Protein AF-A0A380A936-F1 (afdb_monomer_lite)

Organism: Serratia marcescens (NCBI:txid615)

Foldseek 3Di:
DEDEACQAAEDECEEDEDYEYANHVNPPVDQHENYAYECYEYEHYEFYAHQAHYEYENYEYEHYEYAEHPADDADDPRANYHYEEEYHAYQYEYHYAHQHEHEYEHYQEYHAENYEEAYAHQAENYEDQDAHNAAAEHEHYQYDYNHPFNYYYPCVNVVRYHYDCRSRVAAEAACADDQFDWHAFQHKYAHPDDDAFAAGIWTFHATDGHGDIDGDGGHHDDDWDADDDDDDDPPDDDDDDDPDPPDPDDFDQPDDDDDDPPDPDDDDGTGD

Sequence (272 aa):
MAFFSANGIDVQNTIISDNILERCGLQESGDYPAISSTNATISANRISDSRTLLNAMDSIINANFFASSLKKTAGENIADFKLGGSINFIGNIIENKGMGHIRLLDISNLIFIGNQVELSSPFSVFHLASAPSGTVLIKNNHIQSPAKNVFTGMMTAAHMVDTDFSSFGNKVCLFGVPKYGEFKAGDRAIQRCPEPGMPSEWVCIESGSPGIWSIEKFANISCRSTPQKINLAPSEKAIIKSVALGAKSGWAINFVRVFTTSDASLAECFFR

pLDDT: mean 84.46, std 16.38, range [28.06, 98.75]

InterPro domains:
  IPR011050 Pectin lyase fold/virulence factor [SSF51126] (6-153)

Radius of gyration: 28.01 Å; chains: 1; bounding box: 75×36×67 Å

Secondary structure (DSSP, 8-state):
-EE--TT-EEEES-EEES-EEES-S--TTS--EEEEEES-EEES-EEES-SEEEEEES-EEES-EE------S-STT-EEEEEEEEEEEES-EEEE-SS-EEEEEEEEEEEEES-EEEE--SS-SEEESS--SS-EEEES-EEE-S-S-SEEE-GGGGGGEEE-TTTTT--EESSSS-SSS-B-TT-EEE-SSPPTTSEEEEEEEE-BTT-EEEEEEE-----PPPP------TT---------TT--------------TT----------

Structure (mmCIF, N/CA/C/O backbone):
data_AF-A0A380A936-F1
#
_entry.id   AF-A0A380A936-F1
#
loop_
_atom_site.group_PDB
_atom_site.id
_atom_site.type_symbol
_atom_site.label_atom_id
_atom_site.label_alt_id
_atom_site.label_comp_id
_atom_site.label_asym_id
_atom_site.label_entity_id
_atom_site.label_seq_id
_atom_site.pdbx_PDB_ins_code
_atom_site.Cartn_x
_atom_site.Cartn_y
_atom_site.Cartn_z
_atom_site.occupancy
_atom_site.B_iso_or_equiv
_atom_site.auth_seq_id
_atom_site.auth_comp_id
_atom_site.auth_asym_id
_atom_site.auth_atom_id
_atom_site.pdbx_PDB_model_num
ATOM 1 N N . MET A 1 1 ? 12.054 -17.063 -17.356 1.00 55.66 1 MET A N 1
ATOM 2 C CA . MET A 1 1 ? 12.929 -16.501 -18.422 1.00 55.66 1 MET A CA 1
ATOM 3 C C . MET A 1 1 ? 13.519 -15.184 -17.915 1.00 55.66 1 MET A C 1
ATOM 5 O O . MET A 1 1 ? 12.881 -14.581 -17.059 1.00 55.66 1 MET A O 1
ATOM 9 N N . ALA A 1 2 ? 14.717 -14.766 -18.351 1.00 62.69 2 ALA A N 1
ATOM 10 C CA . ALA A 1 2 ? 15.331 -13.502 -17.918 1.00 62.69 2 ALA A CA 1
ATOM 11 C C . ALA A 1 2 ? 15.328 -12.467 -19.055 1.00 62.69 2 ALA A C 1
ATOM 13 O O . ALA A 1 2 ? 15.774 -12.789 -20.157 1.00 62.69 2 ALA A O 1
ATOM 14 N N . PHE A 1 3 ? 14.839 -11.252 -18.790 1.00 68.50 3 PHE A N 1
ATOM 15 C CA . PHE A 1 3 ? 14.792 -10.153 -19.761 1.00 68.50 3 PHE A CA 1
ATOM 16 C C . PHE A 1 3 ? 15.666 -8.978 -19.316 1.00 68.50 3 PHE A C 1
ATOM 18 O O . PHE A 1 3 ? 15.642 -8.591 -18.149 1.00 68.50 3 PHE A O 1
ATOM 25 N N . PHE A 1 4 ? 16.382 -8.389 -20.278 1.00 69.88 4 PHE A N 1
ATOM 26 C CA . PHE A 1 4 ? 17.183 -7.174 -20.123 1.00 69.88 4 PHE A CA 1
ATOM 27 C C . PHE A 1 4 ? 16.825 -6.210 -21.257 1.00 69.88 4 PHE A C 1
ATOM 29 O O . PHE A 1 4 ? 16.887 -6.584 -22.428 1.00 69.88 4 PHE A O 1
ATOM 36 N N . SER A 1 5 ? 16.443 -4.976 -20.931 1.00 73.94 5 SER A N 1
ATOM 37 C CA . SER A 1 5 ? 16.068 -3.965 -21.929 1.00 73.94 5 SER A CA 1
ATOM 38 C C . SER A 1 5 ? 16.443 -2.563 -21.466 1.00 73.94 5 SER A C 1
ATOM 40 O O . SER A 1 5 ? 16.054 -2.141 -20.380 1.00 73.94 5 SER A O 1
ATOM 42 N N . ALA A 1 6 ? 17.127 -1.791 -22.313 1.00 72.62 6 ALA A N 1
ATOM 43 C CA . ALA A 1 6 ? 17.462 -0.399 -22.004 1.00 72.62 6 ALA A CA 1
ATOM 44 C C . ALA A 1 6 ? 16.215 0.489 -21.823 1.00 72.62 6 ALA A C 1
ATOM 46 O O . ALA A 1 6 ? 16.234 1.395 -20.990 1.00 72.62 6 ALA A O 1
ATOM 47 N N . ASN A 1 7 ? 15.126 0.180 -22.537 1.00 80.75 7 ASN A N 1
ATOM 48 C CA . ASN A 1 7 ? 13.888 0.968 -22.548 1.00 80.75 7 ASN A CA 1
ATOM 49 C C . ASN A 1 7 ? 12.772 0.344 -21.693 1.00 80.75 7 ASN A C 1
ATOM 51 O O . ASN A 1 7 ? 11.678 0.895 -21.618 1.00 80.75 7 ASN A O 1
ATOM 55 N N . GLY A 1 8 ? 13.041 -0.804 -21.063 1.00 84.31 8 GLY A N 1
ATOM 56 C CA . GLY A 1 8 ? 12.025 -1.590 -20.365 1.00 84.31 8 GLY A CA 1
ATOM 57 C C . GLY A 1 8 ? 11.205 -2.474 -21.302 1.00 84.31 8 GLY A C 1
ATOM 58 O O . GLY A 1 8 ? 11.562 -2.675 -22.468 1.00 84.31 8 GLY A O 1
ATOM 59 N N . ILE A 1 9 ? 10.129 -3.035 -20.764 1.00 87.31 9 ILE A N 1
ATOM 60 C CA . ILE A 1 9 ? 9.138 -3.824 -21.495 1.00 87.31 9 ILE A CA 1
ATOM 61 C C . ILE A 1 9 ? 7.826 -3.050 -21.466 1.00 87.31 9 ILE A C 1
ATOM 63 O O . ILE A 1 9 ? 7.378 -2.664 -20.391 1.00 87.31 9 ILE A O 1
ATOM 67 N N . ASP A 1 10 ? 7.213 -2.837 -22.626 1.00 90.00 10 ASP A N 1
ATOM 68 C CA . ASP A 1 10 ? 5.889 -2.226 -22.730 1.00 90.00 10 ASP A CA 1
ATOM 69 C C . ASP A 1 10 ? 4.874 -3.279 -23.168 1.00 90.00 10 ASP A C 1
ATOM 71 O O . ASP A 1 10 ? 5.110 -4.011 -24.134 1.00 90.00 10 ASP A O 1
ATOM 75 N N . VAL A 1 11 ? 3.769 -3.390 -22.434 1.00 88.06 11 VAL A N 1
ATOM 76 C CA . VAL A 1 11 ? 2.709 -4.359 -22.722 1.00 88.06 11 VAL A CA 1
ATOM 77 C C . VAL A 1 11 ? 1.324 -3.755 -22.633 1.00 88.06 11 VAL A C 1
ATOM 79 O O . VAL A 1 11 ? 1.010 -2.932 -21.774 1.00 88.06 11 VAL A O 1
ATOM 82 N N . GLN A 1 12 ? 0.449 -4.261 -23.495 1.00 94.06 12 GLN A N 1
ATOM 83 C CA . GLN A 1 12 ? -0.953 -3.893 -23.520 1.00 94.06 12 GLN A CA 1
ATOM 84 C C . GLN A 1 12 ? -1.818 -5.138 -23.721 1.00 94.06 12 GLN A C 1
ATOM 86 O O . GLN A 1 12 ? -1.462 -6.004 -24.524 1.00 94.06 12 GLN A O 1
ATOM 91 N N . ASN A 1 13 ? -2.947 -5.236 -23.011 1.00 93.19 13 ASN A N 1
ATOM 92 C CA . ASN A 1 13 ? -3.925 -6.327 -23.176 1.00 93.19 13 ASN A CA 1
ATOM 93 C C . ASN A 1 13 ? -3.298 -7.732 -23.081 1.00 93.19 13 ASN A C 1
ATOM 95 O O . ASN A 1 13 ? -3.627 -8.624 -23.860 1.00 93.19 13 ASN A O 1
ATOM 99 N N . THR A 1 14 ? -2.332 -7.907 -22.178 1.00 92.81 14 THR A N 1
ATOM 100 C CA . THR A 1 14 ? -1.448 -9.082 -22.142 1.00 92.81 14 THR A CA 1
ATOM 101 C C . THR A 1 14 ? -1.220 -9.556 -20.707 1.00 92.81 14 THR A C 1
ATOM 103 O O . THR A 1 14 ? -1.402 -8.805 -19.747 1.00 92.81 14 THR A O 1
ATOM 106 N N . ILE A 1 1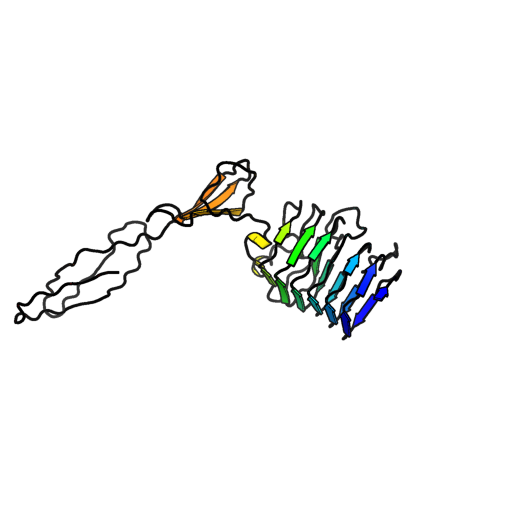5 ? -0.811 -10.818 -20.562 1.00 94.88 15 ILE A N 1
ATOM 107 C CA . ILE A 1 15 ? -0.347 -11.399 -19.302 1.00 94.88 15 ILE A CA 1
ATOM 108 C C . ILE A 1 15 ? 1.179 -11.517 -19.349 1.00 94.88 15 ILE A C 1
ATOM 110 O O . ILE A 1 15 ? 1.721 -12.124 -20.271 1.00 94.88 15 ILE A O 1
ATOM 114 N N . ILE A 1 16 ? 1.866 -10.967 -18.347 1.00 93.12 16 ILE A N 1
ATOM 115 C CA . ILE A 1 16 ? 3.283 -11.239 -18.086 1.00 93.12 16 ILE A CA 1
ATOM 116 C C . ILE A 1 16 ? 3.368 -12.020 -16.781 1.00 93.12 16 ILE A C 1
ATOM 118 O O . ILE A 1 16 ? 3.029 -11.486 -15.717 1.00 93.12 16 ILE A O 1
ATOM 122 N N . SER A 1 17 ? 3.869 -13.254 -16.838 1.00 95.50 17 SER A N 1
ATOM 123 C CA . SER A 1 17 ? 4.091 -14.040 -15.629 1.00 95.50 17 SER A CA 1
ATOM 124 C C . SER A 1 17 ? 5.375 -14.851 -15.610 1.00 95.50 17 SER A C 1
ATOM 126 O O . SER A 1 17 ? 5.908 -15.212 -16.659 1.00 95.50 17 SER A O 1
ATOM 128 N N . ASP A 1 18 ? 5.857 -15.125 -14.396 1.00 95.38 18 ASP A N 1
ATOM 129 C CA . ASP A 1 18 ? 6.945 -16.072 -14.122 1.00 95.38 18 ASP A CA 1
ATOM 130 C C . ASP A 1 18 ? 8.294 -15.683 -14.760 1.00 95.38 18 ASP A C 1
ATOM 132 O O . ASP A 1 18 ? 9.091 -16.522 -15.208 1.00 95.38 18 ASP A O 1
ATOM 136 N N . ASN A 1 19 ? 8.574 -14.377 -14.803 1.00 93.50 19 ASN A N 1
ATOM 137 C CA . ASN A 1 19 ? 9.807 -13.833 -15.367 1.00 93.50 19 ASN A CA 1
ATOM 138 C C . ASN A 1 19 ? 10.722 -13.205 -14.322 1.00 93.50 19 ASN A C 1
ATOM 140 O O . ASN A 1 19 ? 10.292 -12.763 -13.259 1.00 93.50 19 ASN A O 1
ATOM 144 N N . ILE A 1 20 ? 12.003 -13.119 -14.678 1.00 94.38 20 ILE A N 1
ATOM 145 C CA . ILE A 1 20 ? 13.001 -12.316 -13.977 1.00 94.38 20 ILE A CA 1
ATOM 146 C C . ILE A 1 20 ? 13.347 -11.138 -14.889 1.00 94.38 20 ILE A C 1
ATOM 148 O O . ILE A 1 20 ? 13.837 -11.329 -16.001 1.00 94.38 20 ILE A O 1
ATOM 152 N N . LEU A 1 21 ? 13.059 -9.924 -14.439 1.00 91.75 21 LEU A N 1
ATOM 153 C CA . LEU A 1 21 ? 13.389 -8.691 -15.137 1.00 91.75 21 LEU A CA 1
ATOM 154 C C . LEU A 1 21 ? 14.394 -7.940 -14.281 1.00 91.75 21 LEU A C 1
ATOM 156 O O . LEU A 1 21 ? 14.049 -7.336 -13.268 1.00 91.75 21 LEU A O 1
ATOM 160 N N . GLU A 1 22 ? 15.646 -7.992 -14.691 1.00 91.38 22 GLU A N 1
ATOM 161 C CA . GLU A 1 22 ? 16.740 -7.340 -13.991 1.00 91.38 22 GLU A CA 1
ATOM 162 C C . GLU A 1 22 ? 17.324 -6.283 -14.920 1.00 91.38 22 GLU A C 1
ATOM 164 O O . GLU A 1 22 ? 17.422 -6.498 -16.130 1.00 91.38 22 GLU A O 1
ATOM 169 N N . ARG A 1 23 ? 17.710 -5.125 -14.372 1.00 89.44 23 ARG A N 1
ATOM 170 C CA . ARG A 1 23 ? 18.435 -4.103 -15.144 1.00 89.44 23 ARG A CA 1
ATOM 171 C C . ARG A 1 23 ? 17.690 -3.677 -16.416 1.00 89.44 23 ARG A C 1
ATOM 173 O O . ARG A 1 23 ? 18.282 -3.532 -17.487 1.00 89.44 23 ARG A O 1
ATOM 180 N N . CYS A 1 24 ? 16.382 -3.470 -16.280 1.00 89.69 24 CYS A N 1
ATOM 181 C CA . CYS A 1 24 ? 15.508 -2.961 -17.329 1.00 89.69 24 CYS A CA 1
ATOM 182 C C . CYS A 1 24 ? 15.235 -1.454 -17.139 1.00 89.69 24 CYS A C 1
ATOM 184 O O . CYS A 1 24 ? 15.358 -0.927 -16.036 1.00 89.69 24 CYS A O 1
ATOM 186 N N . GLY A 1 25 ? 14.881 -0.732 -18.206 1.00 84.31 25 GLY A N 1
ATOM 187 C CA . GLY A 1 25 ? 14.545 0.700 -18.122 1.00 84.31 25 GLY A CA 1
ATOM 188 C C . GLY A 1 25 ? 15.706 1.553 -17.590 1.00 84.31 25 GLY A C 1
ATOM 189 O O . GLY A 1 25 ? 15.549 2.338 -16.655 1.00 84.31 25 GLY A O 1
ATOM 190 N N . LEU A 1 26 ? 16.910 1.338 -18.126 1.00 85.50 26 LEU A N 1
ATOM 191 C CA . LEU A 1 26 ? 18.148 1.954 -17.635 1.00 85.50 26 LEU A CA 1
ATOM 192 C C . LEU A 1 26 ? 18.521 3.267 -18.326 1.00 85.50 26 LEU A C 1
ATOM 194 O O . LEU A 1 26 ? 19.478 3.913 -17.897 1.00 85.50 26 LEU A O 1
ATOM 198 N N . GLN A 1 27 ? 17.816 3.658 -19.388 1.00 78.50 27 GLN A N 1
ATOM 199 C CA . GLN A 1 27 ? 18.173 4.848 -20.156 1.00 78.50 27 GLN A CA 1
ATOM 200 C C . GLN A 1 27 ? 18.180 6.103 -19.264 1.00 78.50 27 GLN A C 1
ATOM 202 O O . GLN A 1 27 ? 17.214 6.393 -18.569 1.00 78.50 27 GLN A O 1
ATOM 207 N N . GLU A 1 28 ? 19.275 6.867 -19.268 1.00 68.00 28 GLU A N 1
ATOM 208 C CA . GLU A 1 28 ? 19.421 8.033 -18.380 1.00 68.00 28 GLU A CA 1
ATOM 209 C C . GLU A 1 28 ? 18.555 9.224 -18.803 1.00 68.00 28 GLU A C 1
ATOM 211 O O . GLU A 1 28 ? 18.148 10.027 -17.965 1.00 68.00 28 GLU A O 1
ATOM 216 N N . SER A 1 29 ? 18.246 9.321 -20.099 1.00 70.88 29 SER A N 1
ATOM 217 C CA . SER A 1 29 ? 17.468 10.412 -20.690 1.00 70.88 29 SER A CA 1
ATOM 218 C C . SER A 1 29 ? 15.952 10.281 -20.493 1.00 70.88 29 SER A C 1
ATOM 220 O O . SER A 1 29 ? 15.212 11.139 -20.967 1.00 70.88 29 SER A O 1
ATOM 222 N N . GLY A 1 30 ? 15.469 9.232 -19.818 1.00 66.12 30 GLY A N 1
ATOM 223 C CA . GLY A 1 30 ? 14.048 9.044 -19.527 1.00 66.12 30 GLY A CA 1
ATOM 224 C C . GLY A 1 30 ? 13.817 8.138 -18.321 1.00 66.12 30 GLY A C 1
ATOM 225 O O . GLY A 1 30 ? 14.558 7.195 -18.082 1.00 66.12 30 GLY A O 1
ATOM 226 N N . ASP A 1 31 ? 12.777 8.408 -17.533 1.00 79.19 31 ASP A N 1
ATOM 227 C CA . ASP A 1 31 ? 12.428 7.590 -16.361 1.00 79.19 31 ASP A CA 1
ATOM 228 C C . ASP A 1 31 ? 11.602 6.356 -16.770 1.00 79.19 31 ASP A C 1
ATOM 230 O O . ASP A 1 31 ? 10.455 6.182 -16.335 1.00 79.19 31 ASP A O 1
ATOM 234 N N . TYR A 1 32 ? 12.181 5.547 -17.665 1.00 85.81 32 TYR A N 1
ATOM 235 C CA . TYR A 1 32 ? 11.572 4.336 -18.208 1.00 85.81 32 TYR A CA 1
ATOM 236 C C . TYR A 1 32 ? 11.443 3.261 -17.118 1.00 85.81 32 TYR A C 1
ATOM 238 O O . TYR A 1 32 ? 12.393 3.020 -16.365 1.00 85.81 32 TYR A O 1
ATOM 246 N N . PRO A 1 33 ? 10.275 2.614 -16.998 1.00 91.44 33 PRO A N 1
ATOM 247 C CA . PRO A 1 33 ? 10.067 1.541 -16.040 1.00 91.44 33 PRO A CA 1
ATOM 248 C C . PRO A 1 33 ? 10.621 0.207 -16.553 1.00 91.44 33 PRO A C 1
ATOM 250 O O . PRO A 1 33 ? 10.782 0.017 -17.755 1.00 91.44 33 PRO A O 1
ATOM 253 N N . ALA A 1 34 ? 10.854 -0.751 -15.654 1.00 92.94 34 ALA A N 1
ATOM 254 C CA . ALA A 1 34 ? 11.147 -2.128 -16.050 1.00 92.94 34 ALA A CA 1
ATOM 255 C C . ALA A 1 34 ? 9.974 -2.736 -16.833 1.00 92.94 34 ALA A C 1
ATOM 257 O O . ALA A 1 34 ? 10.182 -3.343 -17.882 1.00 92.94 34 ALA A O 1
ATOM 258 N N . ILE A 1 35 ? 8.751 -2.514 -16.339 1.00 94.62 35 ILE A N 1
ATOM 259 C CA . ILE A 1 35 ? 7.497 -2.821 -17.030 1.00 94.62 35 ILE A CA 1
ATOM 260 C C . ILE A 1 35 ? 6.644 -1.557 -17.109 1.00 94.62 35 ILE A C 1
ATOM 262 O O . ILE A 1 35 ? 6.339 -0.940 -16.087 1.00 94.62 35 ILE A O 1
ATOM 266 N N . SER A 1 36 ? 6.238 -1.203 -18.320 1.00 94.81 36 SER A N 1
ATOM 267 C CA . SER A 1 36 ? 5.113 -0.325 -18.620 1.00 94.81 36 SER A CA 1
ATOM 268 C C . SER A 1 36 ? 3.934 -1.198 -19.038 1.00 94.81 36 SER A C 1
ATOM 270 O O . SER A 1 36 ? 4.099 -2.130 -19.823 1.00 94.81 36 SER A O 1
ATOM 272 N N . SER A 1 37 ? 2.757 -0.960 -18.465 1.00 95.25 37 SER A N 1
ATOM 273 C CA . SER A 1 37 ? 1.593 -1.811 -18.700 1.00 95.25 37 SER A CA 1
ATOM 274 C C . SER A 1 37 ? 0.290 -1.032 -18.752 1.00 95.25 37 SER A C 1
ATOM 276 O O . SER A 1 37 ? 0.064 -0.131 -17.945 1.00 95.25 37 SER A O 1
ATOM 278 N N . THR A 1 38 ? -0.576 -1.412 -19.691 1.00 96.25 38 THR A N 1
ATOM 279 C CA . THR A 1 38 ? -1.955 -0.918 -19.795 1.00 96.25 38 THR A CA 1
ATOM 280 C C . THR A 1 38 ? -2.914 -2.085 -20.014 1.00 96.25 38 THR A C 1
ATOM 282 O O . THR A 1 38 ? -2.718 -2.876 -20.939 1.00 96.25 38 THR A O 1
ATOM 285 N N . ASN A 1 39 ? -3.964 -2.193 -19.196 1.00 96.25 39 ASN A N 1
ATOM 286 C CA . ASN A 1 39 ? -4.942 -3.285 -19.274 1.00 96.25 39 ASN A CA 1
ATOM 287 C C . ASN A 1 39 ? -4.284 -4.678 -19.286 1.00 96.25 39 ASN A C 1
ATOM 289 O O . ASN A 1 39 ? -4.555 -5.513 -20.149 1.00 96.25 39 ASN A O 1
ATOM 293 N N . ALA A 1 40 ? -3.335 -4.900 -18.375 1.00 95.50 40 ALA A N 1
ATOM 294 C CA . ALA A 1 40 ? -2.525 -6.111 -18.326 1.00 95.50 40 ALA A CA 1
ATOM 295 C C . ALA A 1 40 ? -2.676 -6.849 -16.990 1.00 95.50 40 ALA A C 1
ATOM 297 O O . ALA A 1 40 ? -3.109 -6.289 -15.981 1.00 95.50 40 ALA A O 1
ATOM 298 N N . THR A 1 41 ? -2.277 -8.121 -16.979 1.00 98.00 41 THR A N 1
ATOM 299 C CA . THR A 1 41 ? -2.046 -8.877 -15.740 1.00 98.00 41 THR A CA 1
ATOM 300 C C . THR A 1 41 ? -0.555 -9.141 -15.584 1.00 98.00 41 THR A C 1
ATOM 302 O O . THR A 1 41 ? 0.065 -9.766 -16.442 1.00 98.00 41 THR A O 1
ATOM 305 N N . ILE A 1 42 ? 0.024 -8.671 -14.485 1.00 97.69 42 ILE A N 1
ATOM 306 C CA . ILE A 1 42 ? 1.437 -8.835 -14.149 1.00 97.69 42 ILE A CA 1
ATOM 307 C C . ILE A 1 42 ? 1.502 -9.698 -12.899 1.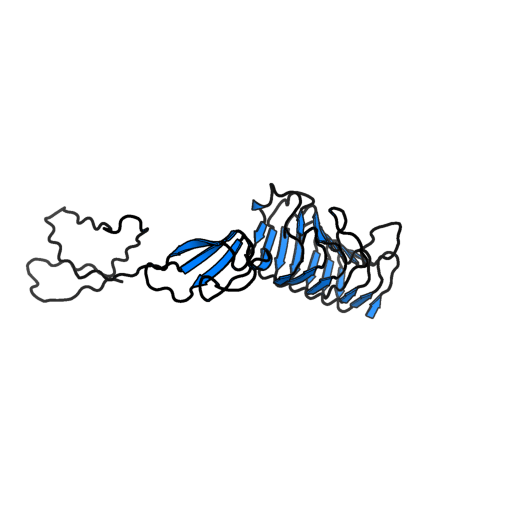00 97.69 42 ILE A C 1
ATOM 309 O O . ILE A 1 42 ? 1.111 -9.251 -11.819 1.00 97.69 42 ILE A O 1
ATOM 313 N N . SER A 1 43 ? 1.990 -10.929 -13.028 1.00 97.88 43 SER A N 1
ATOM 314 C CA . SER A 1 43 ? 1.937 -11.883 -11.921 1.00 97.88 43 SER A CA 1
ATOM 315 C C . SER A 1 43 ? 3.199 -12.708 -11.738 1.00 97.88 43 SER A C 1
ATOM 317 O O . SER A 1 43 ? 3.839 -13.070 -12.713 1.00 97.88 43 SER A O 1
ATOM 319 N N . ALA A 1 44 ? 3.570 -13.021 -10.496 1.00 97.44 44 ALA A N 1
ATOM 320 C CA . ALA A 1 44 ? 4.688 -13.929 -10.205 1.00 97.44 44 ALA A CA 1
ATOM 321 C C . ALA A 1 44 ? 6.040 -13.549 -10.858 1.00 97.44 44 ALA A C 1
ATOM 323 O O . ALA A 1 44 ? 6.893 -14.404 -11.088 1.00 97.44 44 ALA A O 1
ATOM 324 N N . ASN A 1 45 ? 6.267 -12.266 -11.158 1.00 96.94 45 ASN A N 1
ATOM 325 C CA . ASN A 1 45 ? 7.542 -11.795 -11.694 1.00 96.94 45 ASN A CA 1
ATOM 326 C C . ASN A 1 45 ? 8.482 -11.351 -10.571 1.00 96.94 45 ASN A C 1
ATOM 328 O O . ASN A 1 45 ? 8.048 -10.855 -9.529 1.00 96.94 45 ASN A O 1
ATOM 332 N N . ARG A 1 46 ? 9.787 -11.463 -10.819 1.00 97.56 46 ARG A N 1
ATOM 333 C CA . ARG A 1 46 ? 10.848 -10.856 -10.014 1.00 97.56 46 ARG A CA 1
ATOM 334 C C . ARG A 1 46 ? 11.432 -9.674 -10.780 1.00 97.56 46 ARG A C 1
ATOM 336 O O . ARG A 1 46 ? 11.995 -9.878 -11.849 1.00 97.56 46 ARG A O 1
ATOM 343 N N . ILE A 1 47 ? 11.306 -8.463 -10.249 1.00 96.44 47 ILE A N 1
ATOM 344 C CA . ILE A 1 47 ? 11.734 -7.230 -10.925 1.00 96.44 47 ILE A CA 1
ATOM 345 C C . ILE A 1 47 ? 12.764 -6.509 -10.054 1.00 96.44 47 ILE A C 1
ATOM 347 O O . ILE A 1 47 ? 12.480 -6.218 -8.893 1.00 96.44 47 ILE A O 1
ATOM 351 N N . SER A 1 48 ? 13.953 -6.223 -10.586 1.00 95.06 48 SER A N 1
ATOM 352 C CA . SER A 1 48 ? 15.041 -5.593 -9.826 1.00 95.06 48 SER A CA 1
ATOM 353 C C . SER A 1 48 ? 15.931 -4.674 -10.661 1.00 95.06 48 SER A C 1
ATOM 355 O O . SER A 1 48 ? 15.906 -4.672 -11.896 1.00 95.06 48 SER A O 1
ATOM 357 N N . ASP A 1 49 ? 16.721 -3.862 -9.955 1.00 92.69 49 ASP A N 1
ATOM 358 C CA . ASP A 1 49 ? 17.871 -3.115 -10.477 1.00 92.69 49 ASP A CA 1
ATOM 359 C C . ASP A 1 49 ? 17.536 -2.225 -11.675 1.00 92.69 49 ASP A C 1
ATOM 361 O O . ASP A 1 49 ? 18.339 -2.024 -12.581 1.00 92.69 49 ASP A O 1
ATOM 365 N N . SER A 1 50 ? 16.321 -1.685 -11.666 1.00 92.06 50 SER A N 1
ATOM 366 C CA . SER A 1 50 ? 15.759 -0.828 -12.710 1.00 92.06 50 SER A CA 1
ATOM 367 C C . SER A 1 50 ? 15.560 0.587 -12.164 1.00 92.06 50 SER A C 1
ATOM 369 O O . SER A 1 50 ? 15.473 0.773 -10.947 1.00 92.06 50 SER A O 1
ATOM 371 N N . ARG A 1 51 ? 15.512 1.623 -13.015 1.00 90.19 51 ARG A N 1
ATOM 372 C CA . ARG A 1 51 ? 15.322 3.001 -12.513 1.00 90.19 51 ARG A CA 1
ATOM 373 C C . ARG A 1 51 ? 13.938 3.181 -11.907 1.00 90.19 51 ARG A C 1
ATOM 375 O O . ARG A 1 51 ? 13.844 3.573 -10.755 1.00 90.19 51 ARG A O 1
ATOM 382 N N . THR A 1 52 ? 12.892 2.876 -12.665 1.00 93.38 52 THR A N 1
ATOM 383 C CA . THR A 1 52 ? 11.518 2.738 -12.165 1.00 93.38 52 THR A CA 1
ATOM 384 C C . THR A 1 52 ? 11.150 1.258 -12.254 1.00 93.38 52 THR A C 1
ATOM 386 O O . THR A 1 52 ? 11.463 0.607 -13.248 1.00 93.38 52 THR A O 1
ATOM 389 N N . LEU A 1 53 ? 10.525 0.691 -11.225 1.00 96.06 53 LEU A N 1
ATOM 390 C CA . LEU A 1 53 ? 10.219 -0.743 -11.189 1.00 96.06 53 LEU A CA 1
ATOM 391 C C . LEU A 1 53 ? 8.955 -1.057 -11.990 1.00 96.06 53 LEU A C 1
ATOM 393 O O . LEU A 1 53 ? 8.922 -2.036 -12.731 1.00 96.06 53 LEU A O 1
ATOM 397 N N . LEU A 1 54 ? 7.933 -0.207 -11.885 1.00 97.06 54 LEU A N 1
ATOM 398 C CA . LEU A 1 54 ? 6.655 -0.437 -12.550 1.00 97.06 54 LEU A CA 1
ATOM 399 C C . LEU A 1 54 ? 5.959 0.871 -12.928 1.00 97.06 54 LEU A C 1
ATOM 401 O O . LEU A 1 54 ? 5.855 1.793 -12.119 1.00 97.06 54 LEU A O 1
ATOM 405 N N . ASN A 1 55 ? 5.410 0.903 -14.137 1.00 96.69 55 ASN A N 1
ATOM 406 C CA . ASN A 1 55 ? 4.341 1.807 -14.534 1.00 96.69 55 ASN A CA 1
ATOM 407 C C . ASN A 1 55 ? 3.132 0.967 -14.961 1.00 96.69 55 ASN A C 1
ATOM 409 O O . ASN A 1 55 ? 3.251 0.132 -15.859 1.00 96.69 55 ASN A O 1
ATOM 413 N N . ALA A 1 56 ? 1.990 1.153 -14.312 1.00 97.69 56 ALA A N 1
ATOM 414 C CA . ALA A 1 56 ? 0.798 0.359 -14.568 1.00 97.69 56 ALA A CA 1
ATOM 415 C C . ALA A 1 56 ? -0.458 1.221 -14.617 1.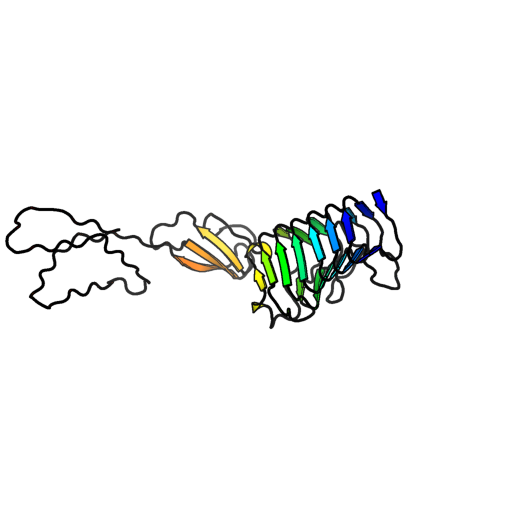00 97.69 56 ALA A C 1
ATOM 417 O O . ALA A 1 56 ? -0.711 2.030 -13.722 1.00 97.69 56 ALA A O 1
ATOM 418 N N . MET A 1 57 ? -1.255 0.984 -15.653 1.00 97.56 57 MET A N 1
ATOM 419 C CA . MET A 1 57 ? -2.557 1.591 -15.872 1.00 97.56 57 MET A CA 1
ATOM 420 C C . MET A 1 57 ? -3.607 0.498 -16.073 1.00 97.56 57 MET A C 1
ATOM 422 O O . MET A 1 57 ? -3.371 -0.456 -16.818 1.00 97.56 57 MET A O 1
ATOM 426 N N . ASP A 1 58 ? -4.747 0.611 -15.392 1.00 98.12 58 ASP A N 1
ATOM 427 C CA . ASP A 1 58 ? -5.897 -0.299 -15.552 1.00 98.12 58 ASP A CA 1
ATOM 428 C C . ASP A 1 58 ? -5.535 -1.795 -15.456 1.00 98.12 58 ASP A C 1
ATOM 430 O O . ASP A 1 58 ? -5.966 -2.611 -16.260 1.00 98.12 58 ASP A O 1
ATOM 434 N N . SER A 1 59 ? -4.657 -2.162 -14.523 1.00 98.44 59 SER A N 1
ATOM 435 C CA . SER A 1 59 ? -3.985 -3.467 -14.511 1.00 98.44 59 SER A CA 1
ATOM 436 C C . SER A 1 59 ? -4.152 -4.229 -13.196 1.00 98.44 59 SER A C 1
ATOM 438 O O . SER A 1 59 ? -4.383 -3.658 -12.124 1.00 98.44 59 SER A O 1
ATOM 440 N N . ILE A 1 60 ? -3.982 -5.549 -13.281 1.00 98.62 60 ILE A N 1
ATOM 441 C CA . ILE A 1 60 ? -3.894 -6.456 -12.132 1.00 98.62 60 ILE A CA 1
ATOM 442 C C . ILE A 1 60 ? -2.424 -6.803 -11.911 1.00 98.62 60 ILE A C 1
ATOM 444 O O . ILE A 1 60 ? -1.746 -7.275 -12.819 1.00 98.62 60 ILE A O 1
ATOM 448 N N . ILE A 1 61 ? -1.929 -6.571 -10.702 1.00 98.75 61 ILE A N 1
ATOM 449 C CA . ILE A 1 61 ? -0.545 -6.789 -10.298 1.00 98.75 61 ILE A CA 1
ATOM 450 C C . ILE A 1 61 ? -0.552 -7.642 -9.039 1.00 98.75 61 ILE A C 1
ATOM 452 O O . ILE A 1 61 ? -0.914 -7.162 -7.961 1.00 98.75 61 ILE A O 1
ATOM 456 N N . ASN A 1 62 ? -0.168 -8.910 -9.153 1.00 98.38 62 ASN A N 1
ATOM 457 C CA . ASN A 1 62 ? -0.296 -9.846 -8.044 1.00 98.38 62 ASN A CA 1
ATOM 458 C C . ASN A 1 62 ? 0.876 -10.809 -7.876 1.00 98.38 62 ASN A C 1
ATOM 460 O O . ASN A 1 62 ? 1.430 -11.320 -8.842 1.00 98.38 62 ASN A O 1
ATOM 464 N N . ALA A 1 63 ? 1.211 -11.115 -6.623 1.00 98.19 63 ALA A N 1
ATOM 465 C CA . ALA A 1 63 ? 2.247 -12.093 -6.281 1.00 98.19 63 ALA A CA 1
ATOM 466 C C . ALA A 1 63 ? 3.626 -11.826 -6.924 1.00 98.19 63 ALA A C 1
ATOM 468 O O . ALA A 1 63 ? 4.394 -12.758 -7.146 1.00 98.19 63 ALA A O 1
ATOM 469 N N . ASN A 1 64 ? 3.959 -10.572 -7.239 1.00 98.62 64 ASN A N 1
ATOM 470 C CA . ASN A 1 64 ? 5.281 -10.205 -7.744 1.00 98.62 64 ASN A CA 1
ATOM 471 C C . ASN A 1 64 ? 6.241 -9.899 -6.590 1.00 98.62 64 ASN A C 1
ATOM 473 O O . ASN A 1 64 ? 5.834 -9.450 -5.514 1.00 98.62 64 ASN A O 1
ATOM 477 N N . PHE A 1 65 ? 7.529 -10.082 -6.859 1.00 98.50 65 PHE A N 1
ATOM 478 C CA . PHE A 1 65 ? 8.619 -9.625 -6.011 1.00 98.50 65 PHE A CA 1
ATOM 479 C C . PHE A 1 65 ? 9.329 -8.446 -6.679 1.00 98.50 65 PHE A C 1
ATOM 481 O O . PHE A 1 65 ? 9.945 -8.596 -7.736 1.00 98.50 65 PHE A O 1
ATOM 488 N N . PHE A 1 66 ? 9.282 -7.284 -6.043 1.00 98.31 66 PHE A N 1
ATOM 489 C CA . PHE A 1 66 ? 9.980 -6.082 -6.476 1.00 98.31 66 PHE A CA 1
ATOM 490 C C . PHE A 1 66 ? 11.173 -5.828 -5.560 1.00 98.31 66 PHE A C 1
ATOM 492 O O . PHE A 1 66 ? 11.002 -5.516 -4.384 1.00 98.31 66 PHE A O 1
ATOM 499 N N . ALA A 1 67 ? 12.379 -5.959 -6.099 1.00 95.44 67 ALA A N 1
ATOM 500 C CA . ALA A 1 67 ? 13.604 -5.628 -5.387 1.00 95.44 67 ALA A CA 1
ATOM 501 C C . ALA A 1 67 ? 13.946 -4.135 -5.553 1.00 95.44 67 ALA A C 1
ATOM 503 O O . ALA A 1 67 ? 13.112 -3.311 -5.923 1.00 95.44 67 ALA A O 1
ATOM 504 N N . SER A 1 68 ? 15.198 -3.774 -5.282 1.00 94.19 68 SER A N 1
ATOM 505 C CA . SER A 1 68 ? 15.635 -2.380 -5.267 1.00 94.19 68 SER A CA 1
ATOM 506 C C . SER A 1 68 ? 15.621 -1.717 -6.640 1.00 94.19 68 SER A C 1
ATOM 508 O O . SER A 1 68 ? 16.106 -2.277 -7.623 1.00 94.19 68 SER A O 1
ATOM 510 N N . SER A 1 69 ? 15.113 -0.485 -6.682 1.00 94.31 69 SER A N 1
ATOM 511 C CA . SER A 1 69 ? 15.336 0.430 -7.792 1.00 94.31 69 SER A CA 1
ATOM 512 C C . SER A 1 69 ? 16.710 1.099 -7.691 1.00 94.31 69 SER A C 1
ATOM 514 O O . SER A 1 69 ? 17.384 1.074 -6.655 1.00 94.31 69 SER A O 1
ATOM 516 N N . LEU A 1 70 ? 17.135 1.742 -8.777 1.00 93.31 70 LEU A N 1
ATOM 517 C CA . LEU A 1 70 ? 18.416 2.451 -8.837 1.00 93.31 70 LEU A CA 1
ATOM 518 C C . LEU A 1 70 ? 18.346 3.905 -8.339 1.00 93.31 70 LEU A C 1
ATOM 520 O O . LEU A 1 70 ? 19.362 4.608 -8.376 1.00 93.31 70 LEU A O 1
ATOM 524 N N . LYS A 1 71 ? 17.185 4.384 -7.873 1.00 92.19 71 LYS A N 1
ATOM 525 C CA . LYS A 1 71 ? 16.996 5.793 -7.487 1.00 92.19 71 LYS A CA 1
ATOM 526 C C . LYS A 1 71 ? 17.770 6.133 -6.210 1.00 92.19 71 LYS A C 1
ATOM 528 O O . LYS A 1 71 ? 17.669 5.434 -5.205 1.00 92.19 71 LYS A O 1
ATOM 533 N N . LYS A 1 72 ? 18.545 7.226 -6.251 1.00 92.62 72 LYS A N 1
ATOM 534 C CA . LYS A 1 72 ? 19.474 7.638 -5.174 1.00 92.62 72 LYS A CA 1
ATOM 535 C C . LYS A 1 72 ? 19.007 8.827 -4.338 1.00 92.62 72 LYS A C 1
ATOM 537 O O . LYS A 1 72 ? 19.569 9.074 -3.280 1.00 92.62 72 LYS A O 1
ATOM 542 N N . THR A 1 73 ? 17.997 9.554 -4.794 1.00 93.69 73 THR A N 1
ATOM 543 C CA . THR A 1 73 ? 17.445 10.732 -4.112 1.00 93.69 73 THR A CA 1
ATOM 544 C C . THR A 1 73 ? 15.964 10.529 -3.870 1.00 93.69 73 THR A C 1
ATOM 546 O O . THR A 1 73 ? 15.326 9.858 -4.667 1.00 93.69 73 THR A O 1
ATOM 549 N N . ALA A 1 74 ? 15.403 11.112 -2.817 1.00 94.62 74 ALA A N 1
ATOM 550 C CA . ALA A 1 74 ? 13.966 11.070 -2.557 1.00 94.62 74 ALA A CA 1
ATOM 551 C C . ALA A 1 74 ? 13.288 12.373 -3.003 1.00 94.62 74 ALA A C 1
ATOM 553 O O . ALA A 1 74 ? 13.936 13.418 -3.066 1.00 94.62 74 ALA A O 1
ATOM 554 N N . GLY A 1 75 ? 11.989 12.322 -3.302 1.00 93.44 75 GLY A N 1
ATOM 555 C CA . GLY A 1 75 ? 11.201 13.510 -3.630 1.00 93.44 75 GLY A CA 1
ATOM 556 C C . GLY A 1 75 ? 9.893 13.199 -4.353 1.00 93.44 75 GLY A C 1
ATOM 557 O O . GLY A 1 75 ? 9.643 12.063 -4.754 1.00 93.44 75 GLY A O 1
ATOM 558 N N . GLU A 1 76 ? 9.091 14.243 -4.557 1.00 92.31 76 GLU A N 1
ATOM 559 C CA . GLU A 1 76 ? 7.751 14.187 -5.161 1.00 92.31 76 GLU A CA 1
ATOM 560 C C . GLU A 1 76 ? 7.729 13.551 -6.556 1.00 92.31 76 GLU A C 1
ATOM 562 O O . GLU A 1 76 ? 6.861 12.747 -6.875 1.00 92.31 76 GLU A O 1
ATOM 567 N N . ASN A 1 77 ? 8.733 13.844 -7.381 1.00 90.81 77 ASN A N 1
ATOM 568 C CA . ASN A 1 77 ? 8.826 13.299 -8.737 1.00 90.81 77 ASN A CA 1
ATOM 569 C C . ASN A 1 77 ? 9.601 11.975 -8.806 1.00 90.81 77 ASN A C 1
ATOM 571 O O . ASN A 1 77 ? 9.869 11.460 -9.892 1.00 90.81 77 ASN A O 1
ATOM 575 N N . ILE A 1 78 ? 9.980 11.411 -7.656 1.00 93.81 78 ILE A N 1
ATOM 576 C CA . ILE A 1 78 ? 10.821 10.221 -7.582 1.00 93.81 78 ILE A CA 1
ATOM 577 C C . ILE A 1 78 ? 9.969 8.999 -7.226 1.00 93.81 78 ILE A C 1
ATOM 579 O O . ILE A 1 78 ? 9.929 8.567 -6.081 1.00 93.81 78 ILE A O 1
ATOM 583 N N . ALA A 1 79 ? 9.273 8.441 -8.215 1.00 94.94 79 ALA A N 1
ATOM 584 C CA . ALA A 1 79 ? 8.389 7.288 -8.027 1.00 94.94 79 ALA A CA 1
ATOM 585 C C . ALA A 1 79 ? 9.024 5.988 -8.537 1.00 94.94 79 ALA A C 1
ATOM 587 O O . ALA A 1 79 ? 9.462 5.952 -9.684 1.00 94.94 79 ALA A O 1
ATOM 588 N N . ASP A 1 80 ? 9.048 4.930 -7.730 1.00 95.88 80 ASP A N 1
ATOM 589 C CA . ASP A 1 80 ? 9.467 3.589 -8.181 1.00 95.88 80 ASP A CA 1
ATOM 590 C C . ASP A 1 80 ? 8.307 2.792 -8.772 1.00 95.88 80 ASP A C 1
ATOM 592 O O . ASP A 1 80 ? 8.507 1.940 -9.639 1.00 95.88 80 ASP A O 1
ATOM 596 N N . PHE A 1 81 ? 7.095 3.134 -8.344 1.00 97.62 81 PHE A N 1
ATOM 597 C CA . PHE A 1 81 ? 5.846 2.603 -8.858 1.00 97.62 81 PHE A CA 1
ATOM 598 C C . PHE A 1 81 ? 4.979 3.772 -9.297 1.00 97.62 81 PHE A C 1
ATOM 600 O O . PHE A 1 81 ? 4.758 4.707 -8.527 1.00 97.62 81 PHE A O 1
ATOM 607 N N . LYS A 1 82 ? 4.497 3.728 -10.531 1.00 97.06 82 LYS A N 1
ATOM 608 C CA . LYS A 1 82 ? 3.562 4.703 -11.091 1.00 97.06 82 LYS A CA 1
ATOM 609 C C . LYS A 1 82 ? 2.275 3.950 -11.391 1.00 97.06 82 LYS A C 1
ATOM 611 O O . LYS A 1 82 ? 2.276 3.071 -12.245 1.00 97.06 82 LYS A O 1
ATOM 616 N N . LEU A 1 83 ? 1.224 4.226 -10.630 1.00 98.12 83 LEU A N 1
ATOM 617 C CA . LEU A 1 83 ? -0.055 3.529 -10.725 1.00 98.12 83 LEU A CA 1
ATOM 618 C C . LEU A 1 83 ? -1.141 4.526 -11.129 1.00 98.12 83 LEU A C 1
ATOM 620 O O . LEU A 1 83 ? -1.235 5.598 -10.523 1.00 98.12 83 LEU A O 1
ATOM 624 N N . GLY A 1 84 ? -1.958 4.161 -12.116 1.00 97.31 84 GLY A N 1
ATOM 625 C CA . GLY A 1 84 ? -3.074 4.982 -12.584 1.00 97.31 84 GLY A CA 1
ATOM 626 C C . GLY A 1 84 ? -4.269 4.184 -13.094 1.00 97.31 84 GLY A C 1
ATOM 627 O O . GLY A 1 84 ? -4.173 2.980 -13.333 1.00 97.31 84 GLY A O 1
ATOM 628 N N . GLY A 1 85 ? -5.415 4.850 -13.236 1.00 97.69 85 GLY A N 1
ATOM 629 C CA . GLY A 1 85 ? -6.666 4.192 -13.611 1.00 97.69 85 GLY A CA 1
ATOM 630 C C . GLY A 1 85 ? -7.167 3.229 -12.529 1.00 97.69 85 GLY A C 1
ATOM 631 O O . GLY A 1 85 ? -7.144 3.552 -11.338 1.00 97.69 85 GLY A O 1
ATOM 632 N N . SER A 1 86 ? -7.652 2.059 -12.942 1.00 98.00 86 SER A N 1
ATOM 633 C CA . SER A 1 86 ? -8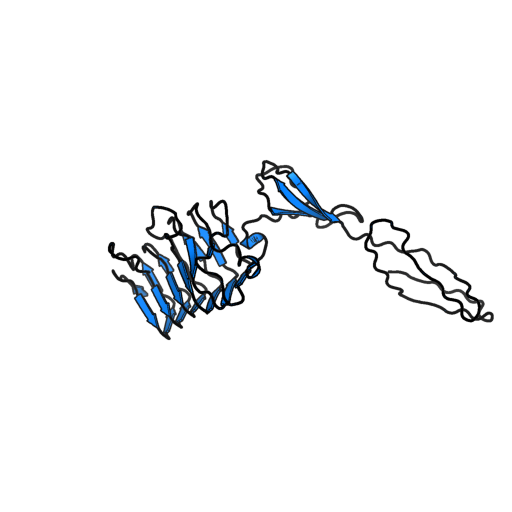.207 1.021 -12.068 1.00 98.00 86 SER A CA 1
ATOM 634 C C . SER A 1 86 ? -7.180 -0.073 -11.765 1.00 98.00 86 SER A C 1
ATOM 636 O O . SER A 1 86 ? -6.891 -0.913 -12.614 1.00 98.00 86 SER A O 1
ATOM 638 N N . ILE A 1 87 ? -6.645 -0.115 -10.545 1.00 98.62 87 ILE A N 1
ATOM 639 C CA . ILE A 1 87 ? -5.526 -0.998 -10.185 1.00 98.62 87 ILE A CA 1
ATOM 640 C C . ILE A 1 87 ? -5.913 -2.006 -9.104 1.00 98.62 87 ILE A C 1
ATOM 642 O O . ILE A 1 87 ? -6.425 -1.640 -8.048 1.00 98.62 87 ILE A O 1
ATOM 646 N N . ASN A 1 88 ? -5.553 -3.271 -9.328 1.00 98.56 88 ASN A N 1
ATOM 647 C CA . ASN A 1 88 ? -5.552 -4.314 -8.302 1.00 98.56 88 ASN A CA 1
ATOM 648 C C . ASN A 1 88 ? -4.108 -4.710 -7.984 1.00 98.56 88 ASN A C 1
ATOM 650 O O . ASN A 1 88 ? -3.503 -5.467 -8.733 1.00 98.56 88 ASN A O 1
ATOM 654 N N . PHE A 1 89 ? -3.555 -4.216 -6.881 1.00 98.69 89 PHE A N 1
ATOM 655 C CA . PHE A 1 89 ? -2.194 -4.486 -6.420 1.00 98.69 89 PHE A CA 1
ATOM 656 C C . PHE A 1 89 ? -2.225 -5.393 -5.177 1.00 98.69 89 PHE A C 1
ATOM 658 O O . PHE A 1 89 ? -2.420 -4.931 -4.049 1.00 98.69 89 PHE A O 1
ATOM 665 N N . ILE A 1 90 ? -2.099 -6.706 -5.382 1.00 98.56 90 ILE A N 1
ATOM 666 C CA . ILE A 1 90 ? -2.502 -7.718 -4.393 1.00 98.56 90 ILE A CA 1
ATOM 667 C C . ILE A 1 90 ? -1.387 -8.720 -4.094 1.00 98.56 90 ILE A C 1
ATOM 669 O O . ILE A 1 90 ? -0.903 -9.409 -4.990 1.00 98.56 90 ILE A O 1
ATOM 673 N N . GLY A 1 91 ? -1.038 -8.896 -2.819 1.00 98.19 91 GLY A N 1
ATOM 674 C CA . GLY A 1 91 ? -0.149 -9.987 -2.406 1.00 98.19 91 GLY A CA 1
ATOM 675 C C . GLY A 1 91 ? 1.276 -9.888 -2.958 1.00 98.19 91 GLY A C 1
ATOM 676 O O . GLY A 1 91 ? 1.921 -10.913 -3.149 1.00 98.19 91 GLY A O 1
ATOM 677 N N . ASN A 1 92 ? 1.752 -8.685 -3.281 1.00 98.75 92 ASN A N 1
ATOM 678 C CA . ASN A 1 92 ? 3.115 -8.458 -3.755 1.00 98.75 92 ASN A CA 1
ATOM 679 C C . ASN A 1 92 ? 4.074 -8.218 -2.580 1.00 98.75 92 ASN A C 1
ATOM 681 O O . ASN A 1 92 ? 3.672 -7.771 -1.502 1.00 98.75 92 ASN A O 1
ATOM 685 N N . ILE A 1 93 ? 5.359 -8.458 -2.828 1.00 98.62 93 ILE A N 1
ATOM 686 C CA . ILE A 1 93 ? 6.455 -8.125 -1.917 1.00 98.62 93 ILE A CA 1
ATOM 687 C C . ILE A 1 93 ? 7.288 -7.019 -2.562 1.00 98.62 93 ILE A C 1
ATOM 689 O O . ILE A 1 93 ? 7.729 -7.159 -3.703 1.00 98.62 93 ILE A O 1
ATOM 693 N N . ILE A 1 94 ? 7.504 -5.924 -1.838 1.00 98.12 94 ILE A N 1
ATOM 694 C CA . ILE A 1 94 ? 8.380 -4.819 -2.228 1.00 98.12 94 ILE A CA 1
ATOM 695 C C . ILE A 1 94 ? 9.505 -4.735 -1.197 1.00 98.12 94 ILE A C 1
ATOM 697 O O . ILE A 1 94 ? 9.251 -4.415 -0.042 1.00 98.12 94 ILE A O 1
ATOM 701 N N . GLU A 1 95 ? 10.737 -4.992 -1.627 1.00 97.06 95 GLU A N 1
ATOM 702 C CA . GLU A 1 95 ? 11.970 -4.850 -0.845 1.00 97.06 95 GLU A CA 1
ATOM 703 C C . GLU A 1 95 ? 12.897 -3.858 -1.553 1.00 97.06 95 GLU A C 1
ATOM 705 O O . GLU A 1 95 ? 13.855 -4.209 -2.258 1.00 97.06 95 GLU A O 1
ATOM 710 N N . ASN A 1 96 ? 12.571 -2.578 -1.411 1.00 93.44 96 ASN A N 1
ATOM 711 C CA . ASN A 1 96 ? 13.172 -1.533 -2.215 1.00 93.44 96 ASN A CA 1
ATOM 712 C C . ASN A 1 96 ? 14.096 -0.624 -1.394 1.00 93.44 96 ASN A C 1
ATOM 714 O O . ASN A 1 96 ? 13.657 0.213 -0.602 1.00 93.44 96 ASN A O 1
ATOM 718 N N . LYS A 1 97 ? 15.402 -0.754 -1.652 1.00 95.00 97 LYS A N 1
ATOM 719 C CA . LYS A 1 97 ? 16.453 0.116 -1.102 1.00 95.00 97 LYS A CA 1
ATOM 720 C C . LYS A 1 97 ? 16.655 1.401 -1.905 1.00 95.00 97 LYS A C 1
ATOM 722 O O . LYS A 1 97 ? 17.433 2.265 -1.500 1.00 95.00 97 LYS A O 1
ATOM 727 N N . GLY A 1 98 ? 15.980 1.520 -3.046 1.00 93.94 98 GLY A N 1
ATOM 728 C CA . GLY A 1 98 ? 15.872 2.759 -3.796 1.00 93.94 98 GLY A CA 1
ATOM 729 C C . GLY A 1 98 ? 15.083 3.819 -3.027 1.00 93.94 98 GLY A C 1
ATOM 730 O O . GLY A 1 98 ? 14.358 3.540 -2.071 1.00 93.94 98 GLY A O 1
ATOM 731 N N . MET A 1 99 ? 15.259 5.069 -3.444 1.00 94.88 99 MET A N 1
ATOM 732 C CA . MET A 1 99 ? 14.704 6.238 -2.754 1.00 94.88 99 MET A CA 1
ATOM 733 C C . MET A 1 99 ? 13.340 6.696 -3.294 1.00 94.88 99 MET A C 1
ATOM 735 O O . MET A 1 99 ? 12.881 7.786 -2.936 1.00 94.88 99 MET A O 1
ATOM 739 N N . GLY A 1 100 ? 12.681 5.907 -4.145 1.00 94.94 100 GLY A N 1
ATOM 740 C CA . GLY A 1 100 ? 11.374 6.253 -4.687 1.00 94.94 100 GLY A CA 1
ATOM 741 C C . GLY A 1 100 ? 10.191 5.732 -3.869 1.00 94.94 100 GLY A C 1
ATOM 742 O O . GLY A 1 100 ? 10.322 4.908 -2.965 1.00 94.94 100 GLY A O 1
ATOM 743 N N . HIS A 1 101 ? 9.016 6.273 -4.187 1.00 96.25 101 HIS A N 1
ATOM 744 C CA . HIS A 1 101 ? 7.738 5.978 -3.529 1.00 96.25 101 HIS A CA 1
ATOM 745 C C . HIS A 1 101 ? 6.731 5.345 -4.508 1.00 96.25 101 HIS A C 1
ATOM 747 O O . HIS A 1 101 ? 7.021 5.181 -5.700 1.00 96.25 101 HIS A O 1
ATOM 753 N N . ILE A 1 102 ? 5.535 5.008 -4.016 1.00 97.31 102 ILE A N 1
ATOM 754 C CA . ILE A 1 102 ? 4.394 4.574 -4.832 1.00 97.31 102 ILE A CA 1
ATOM 755 C C . ILE A 1 102 ? 3.557 5.801 -5.191 1.00 97.31 102 ILE A C 1
ATOM 757 O O . ILE A 1 102 ? 2.884 6.390 -4.344 1.00 97.31 102 ILE A O 1
ATOM 761 N N . ARG A 1 103 ? 3.613 6.211 -6.456 1.00 96.81 103 ARG A N 1
ATOM 762 C CA . ARG A 1 103 ? 2.844 7.340 -6.975 1.00 96.81 103 ARG A CA 1
ATOM 763 C C . ARG A 1 103 ? 1.492 6.865 -7.484 1.00 96.81 103 ARG A C 1
ATOM 765 O O . ARG A 1 103 ? 1.424 5.972 -8.327 1.00 96.81 103 ARG A O 1
ATOM 772 N N . LEU A 1 104 ? 0.445 7.522 -7.006 1.00 96.31 104 LEU A N 1
ATOM 773 C CA . LEU A 1 104 ? -0.939 7.332 -7.416 1.00 96.31 104 LEU A CA 1
ATOM 774 C C . LEU A 1 104 ? -1.353 8.536 -8.267 1.00 96.31 104 LEU A C 1
ATOM 776 O O . LEU A 1 104 ? -1.396 9.659 -7.759 1.00 96.31 104 LEU A O 1
ATOM 780 N N . LEU A 1 105 ? -1.601 8.321 -9.556 1.00 94.69 105 LEU A N 1
ATOM 781 C CA . LEU A 1 105 ? -1.982 9.366 -10.506 1.00 94.69 105 LEU A CA 1
ATOM 782 C C . LEU A 1 105 ? -3.230 8.928 -11.271 1.00 94.69 105 LEU A C 1
ATOM 784 O O . LEU A 1 105 ? -3.220 7.896 -11.926 1.00 94.69 105 LEU A O 1
ATOM 788 N N . ASP A 1 106 ? -4.283 9.731 -11.194 1.00 94.69 106 ASP A N 1
ATOM 789 C CA . ASP A 1 106 ? -5.555 9.541 -11.900 1.00 94.69 106 ASP A CA 1
ATOM 790 C C . ASP A 1 106 ? -6.182 8.172 -11.600 1.00 94.69 106 ASP A C 1
ATOM 792 O O . ASP A 1 106 ? -6.624 7.435 -12.480 1.00 94.69 106 ASP A O 1
ATOM 796 N N . ILE A 1 107 ? -6.180 7.813 -10.313 1.00 96.94 107 ILE A N 1
ATOM 797 C CA . ILE A 1 107 ? -6.772 6.572 -9.816 1.00 96.94 107 ILE A CA 1
ATOM 798 C C . ILE A 1 107 ? -8.294 6.658 -9.907 1.00 96.94 107 ILE A C 1
ATOM 800 O O . ILE A 1 107 ? -8.925 7.464 -9.218 1.00 96.94 107 ILE A O 1
ATOM 804 N N . SER A 1 108 ? -8.880 5.775 -10.710 1.00 96.50 108 SER A N 1
ATOM 805 C CA . SER A 1 108 ? -10.327 5.594 -10.789 1.00 96.50 108 SER A CA 1
ATOM 806 C C . SER A 1 108 ? -10.825 4.578 -9.767 1.00 96.50 108 SER A C 1
ATOM 808 O O . SER A 1 108 ? -11.868 4.804 -9.169 1.00 96.50 108 SER A O 1
ATOM 810 N N . ASN A 1 109 ? -10.062 3.514 -9.501 1.00 96.44 109 ASN A N 1
ATOM 811 C CA . ASN A 1 109 ? -10.252 2.594 -8.378 1.00 96.44 109 ASN A CA 1
ATOM 812 C C . ASN A 1 109 ? -8.902 1.979 -7.985 1.00 96.44 109 ASN A C 1
ATOM 814 O O . ASN A 1 109 ? -8.085 1.671 -8.851 1.00 96.44 109 ASN A O 1
ATOM 818 N N . LEU A 1 110 ? -8.656 1.757 -6.696 1.00 97.94 110 LEU A N 1
ATOM 819 C CA . LEU A 1 110 ? -7.457 1.058 -6.227 1.00 97.94 110 LEU A CA 1
ATOM 820 C C . LEU A 1 110 ? -7.820 0.023 -5.169 1.00 97.94 110 LEU A C 1
ATOM 822 O O . LEU A 1 110 ? -8.424 0.357 -4.153 1.00 97.94 110 LEU A O 1
ATOM 826 N N . ILE A 1 111 ? -7.368 -1.211 -5.373 1.00 98.38 111 ILE A N 1
ATOM 827 C CA . ILE A 1 111 ? -7.300 -2.249 -4.346 1.00 98.38 111 ILE A CA 1
ATOM 828 C C . ILE A 1 111 ? -5.824 -2.554 -4.105 1.00 98.38 111 ILE A C 1
ATOM 830 O O . ILE A 1 111 ? -5.182 -3.199 -4.926 1.00 98.38 111 ILE A O 1
ATOM 834 N N . PHE A 1 112 ? -5.283 -2.099 -2.980 1.00 98.25 112 PHE A N 1
ATOM 835 C CA . PHE A 1 112 ? -3.911 -2.359 -2.551 1.00 98.25 112 PHE A CA 1
ATOM 836 C C . PHE A 1 112 ? -3.943 -3.183 -1.262 1.00 98.25 112 PHE A C 1
ATOM 838 O O . PHE A 1 112 ? -4.058 -2.631 -0.164 1.00 98.25 112 PHE A O 1
ATOM 845 N N . ILE A 1 113 ? -3.918 -4.514 -1.378 1.00 97.81 113 ILE A N 1
ATOM 846 C CA . ILE A 1 113 ? -4.157 -5.394 -0.226 1.00 97.81 113 ILE A CA 1
ATOM 847 C C . ILE A 1 113 ? -3.184 -6.561 -0.104 1.00 97.81 113 ILE A C 1
ATOM 849 O O . ILE A 1 113 ? -2.734 -7.126 -1.100 1.00 97.81 113 ILE A O 1
ATOM 853 N N . GLY A 1 114 ? -2.917 -6.976 1.135 1.00 96.69 114 GLY A N 1
ATOM 854 C CA . GLY A 1 114 ? -2.129 -8.179 1.408 1.00 96.69 114 GLY A CA 1
ATOM 855 C C . GLY A 1 114 ? -0.658 -8.065 1.009 1.00 96.69 114 GLY A C 1
ATOM 856 O O . GLY A 1 114 ? -0.011 -9.092 0.836 1.00 96.69 114 GLY A O 1
ATOM 857 N N . ASN A 1 115 ? -0.137 -6.853 0.801 1.00 97.94 115 ASN A N 1
ATOM 858 C CA . ASN A 1 115 ? 1.237 -6.649 0.353 1.00 97.94 115 ASN A CA 1
ATOM 859 C C . ASN A 1 115 ? 2.199 -6.515 1.542 1.00 97.94 115 ASN A C 1
ATOM 861 O O . ASN A 1 115 ? 1.842 -5.974 2.592 1.00 97.94 115 ASN A O 1
ATOM 865 N N . GLN A 1 116 ? 3.447 -6.929 1.336 1.00 96.94 116 GLN A N 1
ATOM 866 C CA . GLN A 1 116 ? 4.574 -6.579 2.200 1.00 96.94 116 GLN A CA 1
ATOM 867 C C . GLN A 1 116 ? 5.372 -5.466 1.521 1.00 96.94 116 GLN A C 1
ATOM 869 O O . GLN A 1 116 ? 5.817 -5.630 0.388 1.00 96.94 116 GLN A O 1
ATOM 874 N N . VAL A 1 117 ? 5.532 -4.328 2.193 1.00 96.06 117 VAL A N 1
ATOM 875 C CA . VAL A 1 117 ? 6.152 -3.130 1.622 1.00 96.06 117 VAL A CA 1
ATOM 876 C C . VAL A 1 117 ? 7.258 -2.634 2.537 1.00 96.06 117 VAL A C 1
ATOM 878 O O . VAL A 1 117 ? 6.987 -2.065 3.590 1.00 96.06 117 VAL A O 1
ATOM 881 N N . GLU A 1 118 ? 8.499 -2.809 2.107 1.00 95.69 118 GLU A N 1
ATOM 882 C CA . GLU A 1 118 ? 9.689 -2.243 2.726 1.00 95.69 118 GLU A CA 1
ATOM 883 C C . GLU A 1 118 ? 10.322 -1.231 1.762 1.00 95.69 118 GLU A C 1
ATOM 885 O O . GLU A 1 118 ? 10.820 -1.583 0.688 1.00 95.69 118 GLU A O 1
ATOM 890 N N . LEU A 1 119 ? 10.263 0.051 2.129 1.00 94.25 119 LEU A N 1
ATOM 891 C CA . LEU A 1 119 ? 10.814 1.157 1.341 1.00 94.25 119 LEU A CA 1
ATOM 892 C C . LEU A 1 119 ? 11.898 1.879 2.132 1.00 94.25 119 LEU A C 1
ATOM 894 O O . LEU A 1 119 ? 11.727 2.134 3.320 1.00 94.25 119 LEU A O 1
ATOM 898 N N . SER A 1 120 ? 12.967 2.305 1.458 1.00 94.31 120 SER A N 1
ATOM 899 C CA . SER A 1 120 ? 14.019 3.139 2.067 1.00 94.31 120 SER A CA 1
ATOM 900 C C . SER A 1 120 ? 13.801 4.646 1.905 1.00 94.31 120 SER A C 1
ATOM 902 O O . SER A 1 120 ? 14.491 5.435 2.548 1.00 94.31 120 SER A O 1
ATOM 904 N N . SER A 1 121 ? 12.847 5.072 1.070 1.00 94.25 121 SER A N 1
ATOM 905 C CA . SER A 1 121 ? 12.565 6.494 0.862 1.00 94.25 121 SER A CA 1
ATOM 906 C C . SER A 1 121 ? 12.043 7.169 2.142 1.00 94.25 121 SER A C 1
ATOM 908 O O . SER A 1 121 ? 11.050 6.705 2.705 1.00 94.25 121 SER A O 1
ATOM 910 N N . PRO A 1 122 ? 12.634 8.296 2.587 1.00 94.06 122 PRO A N 1
ATOM 911 C CA . PRO A 1 122 ? 12.106 9.087 3.698 1.00 94.06 122 PRO A CA 1
ATOM 912 C C . PRO A 1 122 ? 10.961 10.033 3.290 1.00 94.06 122 PRO A C 1
ATOM 914 O O . PRO A 1 122 ? 10.419 10.729 4.148 1.00 94.06 122 PRO A O 1
ATOM 917 N N . PHE A 1 123 ? 10.607 10.113 1.999 1.00 95.00 123 PHE A N 1
ATOM 918 C CA . PHE A 1 123 ? 9.614 11.071 1.499 1.00 95.00 123 PHE A CA 1
ATOM 919 C C . PHE A 1 123 ? 8.175 10.656 1.839 1.00 95.00 123 PHE A C 1
ATOM 921 O O . PHE A 1 123 ? 7.484 11.359 2.576 1.00 95.00 123 PHE A O 1
ATOM 928 N N . SER A 1 124 ? 7.720 9.528 1.292 1.00 94.50 124 SER A N 1
ATOM 929 C CA . SER A 1 124 ? 6.407 8.935 1.563 1.00 94.50 124 SER A CA 1
ATOM 930 C C . SER A 1 124 ? 6.363 7.482 1.098 1.00 94.50 124 SER A C 1
ATOM 932 O O . SER A 1 124 ? 7.221 7.049 0.327 1.00 94.50 124 SER A O 1
ATOM 934 N N . VAL A 1 125 ? 5.355 6.736 1.555 1.00 95.25 125 VAL A N 1
ATOM 935 C CA . VAL A 1 125 ? 5.038 5.418 0.987 1.00 95.25 125 VAL A CA 1
ATOM 936 C C . VAL A 1 125 ? 4.153 5.606 -0.237 1.00 95.25 125 VAL A C 1
ATOM 938 O O . VAL A 1 125 ? 4.517 5.189 -1.335 1.00 95.25 125 VAL A O 1
ATOM 941 N N . PHE A 1 126 ? 3.028 6.298 -0.049 1.00 95.44 126 PHE A N 1
ATOM 942 C CA . PHE A 1 126 ? 2.078 6.656 -1.089 1.00 95.44 126 PHE A CA 1
ATOM 943 C C . PHE A 1 126 ? 2.074 8.169 -1.307 1.00 95.44 126 PHE A C 1
ATOM 945 O O . PHE A 1 126 ? 1.930 8.960 -0.369 1.00 95.44 126 PHE A O 1
ATOM 952 N N . HIS A 1 127 ? 2.162 8.572 -2.567 1.00 95.69 127 HIS A N 1
ATOM 953 C CA . HIS A 1 127 ? 2.020 9.960 -2.976 1.00 95.69 127 HIS A CA 1
ATOM 954 C C . HIS A 1 127 ? 0.836 10.102 -3.932 1.00 95.69 127 HIS A C 1
ATOM 956 O O . HIS A 1 127 ? 0.856 9.558 -5.039 1.00 95.69 127 HIS A O 1
ATOM 962 N N . LEU A 1 128 ? -0.197 10.826 -3.501 1.00 94.38 128 LEU A N 1
ATOM 963 C CA . LEU A 1 128 ? -1.379 11.126 -4.306 1.00 94.38 128 LEU A CA 1
ATOM 964 C C . LEU A 1 128 ? -1.078 12.332 -5.199 1.00 94.38 128 LEU A C 1
ATOM 966 O O . LEU A 1 128 ? -1.215 13.479 -4.771 1.00 94.38 128 LEU A O 1
ATOM 970 N N . ALA A 1 129 ? -0.663 12.064 -6.436 1.00 94.19 129 ALA A N 1
ATOM 971 C CA . ALA A 1 129 ? -0.311 13.098 -7.406 1.00 94.19 129 ALA A CA 1
ATOM 972 C C . ALA A 1 129 ? -1.540 13.802 -8.009 1.00 94.19 129 ALA A C 1
ATOM 974 O O . ALA A 1 129 ? -1.432 14.933 -8.477 1.00 94.19 129 ALA A O 1
ATOM 975 N N . SER A 1 130 ? -2.708 13.160 -7.980 1.00 93.31 130 SER A N 1
ATOM 976 C CA . SER A 1 130 ? -4.001 13.779 -8.282 1.00 93.31 130 SER A CA 1
ATOM 977 C C . SER A 1 130 ? -5.093 13.216 -7.366 1.00 93.31 130 SER A C 1
ATOM 979 O O . SER A 1 130 ? -4.873 12.244 -6.636 1.00 93.31 130 SER A O 1
ATOM 981 N N . ALA A 1 131 ? -6.255 13.873 -7.338 1.00 91.56 131 ALA A N 1
ATOM 982 C CA . ALA A 1 131 ? -7.392 13.396 -6.562 1.00 91.56 131 ALA A CA 1
ATOM 983 C C . ALA A 1 131 ? -7.959 12.115 -7.204 1.00 91.56 131 ALA A C 1
ATOM 985 O O . ALA A 1 131 ? -8.240 12.134 -8.405 1.00 91.56 131 ALA A O 1
ATOM 986 N N . PRO A 1 132 ? -8.155 11.021 -6.443 1.00 93.81 132 PRO A N 1
ATOM 987 C CA . PRO A 1 132 ? -8.848 9.846 -6.957 1.00 93.81 132 PRO A CA 1
ATOM 988 C C . PRO A 1 132 ? -10.270 10.200 -7.399 1.00 93.81 132 PRO A C 1
ATOM 990 O O . PRO A 1 132 ? -10.917 11.052 -6.790 1.00 93.81 132 PRO A O 1
ATOM 993 N N . SER A 1 133 ? -10.781 9.526 -8.427 1.00 93.81 133 SER A N 1
ATOM 994 C CA . SER A 1 133 ? -12.168 9.694 -8.883 1.00 93.81 133 SER A CA 1
ATOM 995 C C . SER A 1 133 ? -13.109 8.591 -8.388 1.00 93.81 133 SER A C 1
ATOM 997 O O . SER A 1 133 ? -14.308 8.654 -8.647 1.00 93.81 133 SER A O 1
ATOM 999 N N . GLY A 1 134 ? -12.589 7.584 -7.683 1.00 90.62 134 GLY A N 1
ATOM 1000 C CA . GLY A 1 134 ? -13.376 6.498 -7.099 1.00 90.62 134 GLY A CA 1
ATOM 1001 C C . GLY A 1 134 ? -12.715 5.887 -5.868 1.00 90.62 134 GLY A C 1
ATOM 1002 O O . GLY A 1 134 ? -11.961 6.557 -5.160 1.00 90.62 134 GLY A O 1
ATOM 1003 N N . THR A 1 135 ? -13.052 4.638 -5.553 1.00 89.19 135 THR A N 1
ATOM 1004 C CA . THR A 1 135 ? -12.703 4.042 -4.258 1.00 89.19 135 THR A CA 1
ATOM 1005 C C . THR A 1 135 ? -11.228 3.661 -4.192 1.00 89.19 135 THR A C 1
ATOM 1007 O O . THR A 1 135 ? -10.713 2.968 -5.069 1.00 89.19 135 THR A O 1
ATOM 1010 N N . VAL A 1 136 ? -10.562 4.057 -3.105 1.00 95.50 136 VAL A N 1
ATOM 1011 C CA . VAL A 1 136 ? -9.188 3.652 -2.797 1.00 95.50 136 VAL A CA 1
ATOM 1012 C C . VAL A 1 136 ? -9.190 2.810 -1.529 1.00 95.50 136 VAL A C 1
ATOM 1014 O O . VAL A 1 136 ? -9.456 3.318 -0.446 1.00 95.50 136 VAL A O 1
ATOM 1017 N N . LEU A 1 137 ? -8.882 1.523 -1.658 1.00 97.06 137 LEU A N 1
ATOM 1018 C CA . LEU A 1 137 ? -8.805 0.568 -0.560 1.00 97.06 137 LEU A CA 1
ATOM 1019 C C . LEU A 1 137 ? -7.354 0.137 -0.343 1.00 97.06 137 LEU A C 1
ATOM 1021 O O . LEU A 1 137 ? -6.765 -0.512 -1.206 1.00 97.06 137 LEU A O 1
ATOM 1025 N N . ILE A 1 138 ? -6.790 0.453 0.822 1.00 96.31 138 ILE A N 1
ATOM 1026 C CA . ILE A 1 138 ? -5.417 0.088 1.197 1.00 96.31 138 ILE A CA 1
ATOM 1027 C C . ILE A 1 138 ? -5.457 -0.629 2.547 1.00 96.31 138 ILE A C 1
ATOM 1029 O O . ILE A 1 138 ? -5.411 0.007 3.594 1.00 96.31 138 ILE A O 1
ATOM 1033 N N . LYS A 1 139 ? -5.576 -1.959 2.542 1.00 95.19 139 LYS A N 1
ATOM 1034 C CA . LYS A 1 139 ? -5.790 -2.753 3.768 1.00 95.19 139 LYS A CA 1
ATOM 1035 C C . LYS A 1 139 ? -4.963 -4.023 3.826 1.00 95.19 139 LYS A C 1
ATOM 1037 O O . LYS A 1 139 ? -4.590 -4.586 2.804 1.00 95.19 139 LYS A O 1
ATOM 1042 N N . ASN A 1 140 ? -4.757 -4.527 5.034 1.00 93.75 140 ASN A N 1
ATOM 1043 C CA . ASN A 1 140 ? -4.037 -5.755 5.334 1.00 93.75 140 ASN A CA 1
ATOM 1044 C C . ASN A 1 140 ? -2.625 -5.761 4.732 1.00 93.75 140 ASN A C 1
ATOM 1046 O O . ASN A 1 140 ? -2.164 -6.797 4.260 1.00 93.75 140 ASN A O 1
ATOM 1050 N N . ASN A 1 141 ? -1.959 -4.605 4.699 1.00 94.56 141 ASN A N 1
ATOM 1051 C CA . ASN A 1 141 ? -0.577 -4.502 4.246 1.00 94.56 141 ASN A CA 1
ATOM 1052 C C . ASN A 1 141 ? 0.365 -4.420 5.447 1.00 94.56 141 ASN A C 1
ATOM 1054 O O . ASN A 1 141 ? 0.053 -3.790 6.460 1.00 94.56 141 ASN A O 1
ATOM 1058 N N . HIS A 1 142 ? 1.546 -5.012 5.302 1.00 91.31 142 HIS A N 1
ATOM 1059 C CA . HIS A 1 142 ? 2.643 -4.852 6.249 1.00 91.31 142 HIS A CA 1
ATOM 1060 C C . HIS A 1 142 ? 3.628 -3.828 5.694 1.00 91.31 142 HIS A C 1
ATOM 1062 O O . HIS A 1 142 ? 4.371 -4.136 4.763 1.00 91.31 142 HIS A O 1
ATOM 1068 N N . ILE A 1 143 ? 3.602 -2.605 6.229 1.00 91.94 143 ILE A N 1
ATOM 1069 C CA . ILE A 1 143 ? 4.398 -1.487 5.711 1.00 91.94 143 ILE A CA 1
ATOM 1070 C C . ILE A 1 143 ? 5.501 -1.108 6.697 1.00 91.94 143 ILE A C 1
ATOM 1072 O O . ILE A 1 143 ? 5.241 -0.773 7.853 1.00 91.94 143 ILE A O 1
ATOM 1076 N N . GLN A 1 144 ? 6.736 -1.110 6.206 1.00 90.50 144 GLN A N 1
ATOM 1077 C CA . GLN A 1 144 ? 7.931 -0.640 6.892 1.00 90.50 144 GLN A CA 1
ATOM 1078 C C . GLN A 1 144 ? 8.602 0.435 6.034 1.00 90.50 144 GLN A C 1
ATOM 1080 O O . GLN A 1 144 ? 8.951 0.217 4.875 1.00 90.50 144 GLN A O 1
ATOM 1085 N N . SER A 1 145 ? 8.745 1.637 6.586 1.00 90.62 145 SER A N 1
ATOM 1086 C CA . SER A 1 145 ? 9.342 2.766 5.877 1.00 90.62 145 SER A CA 1
ATOM 1087 C C . SER A 1 145 ? 9.895 3.788 6.871 1.00 90.62 145 SER A C 1
ATOM 1089 O O . SER A 1 145 ? 9.282 3.988 7.924 1.00 90.62 145 SER A O 1
ATOM 1091 N N . PRO A 1 146 ? 11.013 4.468 6.551 1.00 89.62 146 PRO A N 1
ATOM 1092 C CA . PRO A 1 146 ? 11.502 5.598 7.331 1.00 89.62 146 PRO A CA 1
ATOM 1093 C C . PRO A 1 146 ? 10.714 6.890 7.056 1.00 89.62 146 PRO A C 1
ATOM 1095 O O . PRO A 1 146 ? 10.994 7.915 7.677 1.00 89.62 146 PRO A O 1
ATOM 1098 N N . ALA A 1 147 ? 9.754 6.884 6.122 1.00 90.06 147 ALA A N 1
ATOM 1099 C CA . ALA A 1 147 ? 8.947 8.056 5.824 1.00 90.06 147 ALA A CA 1
ATOM 1100 C C . ALA A 1 147 ? 8.117 8.490 7.038 1.00 90.06 147 ALA A C 1
ATOM 1102 O O . ALA A 1 147 ? 7.364 7.708 7.620 1.00 90.06 147 ALA A O 1
ATOM 1103 N N . LYS A 1 148 ? 8.199 9.782 7.379 1.00 84.31 148 LYS A N 1
ATOM 1104 C CA . LYS A 1 148 ? 7.402 10.364 8.471 1.00 84.31 148 LYS A CA 1
ATOM 1105 C C . LYS A 1 148 ? 5.901 10.281 8.181 1.00 84.31 148 LYS A C 1
ATOM 1107 O O . LYS A 1 148 ? 5.110 10.047 9.090 1.00 84.31 148 LYS A O 1
ATOM 1112 N N . ASN A 1 149 ? 5.528 10.474 6.917 1.00 86.31 149 ASN A N 1
ATOM 1113 C CA . ASN A 1 149 ? 4.150 10.434 6.450 1.00 86.31 149 ASN A CA 1
ATOM 1114 C C . ASN A 1 149 ? 3.978 9.258 5.489 1.00 86.31 149 ASN A C 1
ATOM 1116 O O . ASN A 1 149 ? 4.647 9.197 4.459 1.00 86.31 149 ASN A O 1
ATOM 1120 N N . VAL A 1 150 ? 3.050 8.347 5.793 1.00 89.69 150 VAL A N 1
ATOM 1121 C CA . VAL A 1 150 ? 2.708 7.251 4.871 1.00 89.69 150 VAL A CA 1
ATOM 1122 C C . VAL A 1 150 ? 2.046 7.798 3.606 1.00 89.69 150 VAL A C 1
ATOM 1124 O O . VAL A 1 150 ? 2.376 7.347 2.514 1.00 89.69 150 VAL A O 1
ATOM 1127 N N . PHE A 1 151 ? 1.194 8.816 3.747 1.00 90.44 151 PHE A N 1
ATOM 1128 C CA . PHE A 1 151 ? 0.505 9.491 2.648 1.00 90.44 151 PHE A CA 1
ATOM 1129 C C . PHE A 1 151 ? 0.959 10.946 2.513 1.00 90.44 151 PHE A C 1
ATOM 1131 O O . PHE A 1 151 ? 1.077 11.661 3.510 1.00 90.44 151 PHE A O 1
ATOM 1138 N N . THR A 1 152 ? 1.182 11.394 1.279 1.00 92.81 152 THR A N 1
ATOM 1139 C CA . THR A 1 152 ? 1.445 12.802 0.925 1.00 92.81 152 THR A CA 1
ATOM 1140 C C . THR A 1 152 ? 0.731 13.176 -0.382 1.00 92.81 152 THR A C 1
ATOM 1142 O O . THR A 1 152 ? 0.151 12.309 -1.036 1.00 92.81 152 THR A O 1
ATOM 1145 N N . GLY A 1 153 ? 0.794 14.451 -0.789 1.00 90.88 153 GLY A N 1
ATOM 1146 C CA . GLY A 1 153 ? 0.205 14.945 -2.041 1.00 90.88 153 GLY A CA 1
ATOM 1147 C C . GLY A 1 153 ? -1.165 15.592 -1.835 1.00 90.88 153 GLY A C 1
ATOM 1148 O O . GLY A 1 153 ? -1.330 16.394 -0.914 1.00 90.88 153 GLY A O 1
ATOM 1149 N N . MET A 1 154 ? -2.144 15.256 -2.680 1.00 87.94 154 MET A N 1
ATOM 1150 C CA . MET A 1 154 ? -3.521 15.786 -2.673 1.00 87.94 154 MET A CA 1
ATOM 1151 C C . MET A 1 154 ? -4.347 15.319 -1.455 1.00 87.94 154 MET A C 1
ATOM 1153 O O . MET A 1 154 ? -5.367 14.640 -1.578 1.00 87.94 154 MET A O 1
ATOM 1157 N N . MET A 1 155 ? -3.923 15.702 -0.248 1.00 81.31 155 MET A N 1
ATOM 1158 C CA . MET A 1 155 ? -4.514 15.261 1.024 1.00 81.31 155 MET A CA 1
ATOM 1159 C C . MET A 1 155 ? -5.961 15.731 1.241 1.00 81.31 155 MET A C 1
ATOM 1161 O O . MET A 1 155 ? -6.660 15.178 2.085 1.00 81.31 155 MET A O 1
ATOM 1165 N N . THR A 1 156 ? -6.455 16.702 0.469 1.00 84.12 156 THR A N 1
ATOM 1166 C CA . THR A 1 156 ? -7.874 17.105 0.478 1.00 84.12 156 THR A CA 1
ATOM 1167 C C . THR A 1 156 ? -8.809 15.962 0.058 1.00 84.12 156 THR A C 1
ATOM 1169 O O . THR A 1 156 ? -9.946 15.892 0.527 1.00 84.12 156 THR A O 1
ATOM 1172 N N . ALA A 1 157 ? -8.318 15.018 -0.751 1.00 83.62 157 ALA A N 1
ATOM 1173 C CA . ALA A 1 157 ? -9.039 13.815 -1.163 1.00 83.62 157 ALA A CA 1
ATOM 1174 C C . ALA A 1 157 ? -8.766 12.593 -0.260 1.00 83.62 157 ALA A C 1
ATOM 1176 O O . ALA A 1 157 ? -9.227 11.494 -0.556 1.00 83.62 157 ALA A O 1
ATOM 1177 N N . ALA A 1 158 ? -8.052 12.753 0.865 1.00 77.50 158 ALA A N 1
ATOM 1178 C CA . ALA A 1 158 ? -7.694 11.634 1.746 1.00 77.50 158 ALA A CA 1
ATOM 1179 C C . ALA A 1 158 ? -8.913 10.901 2.337 1.00 77.50 158 ALA A C 1
ATOM 1181 O O . ALA A 1 158 ? -8.819 9.724 2.664 1.00 77.50 158 ALA A O 1
ATOM 1182 N N . HIS A 1 159 ? -10.072 11.562 2.420 1.00 82.62 159 HIS A N 1
ATOM 1183 C CA . HIS A 1 159 ? -11.335 10.950 2.846 1.00 82.62 159 HIS A CA 1
ATOM 1184 C C . HIS A 1 159 ? -11.841 9.844 1.897 1.00 82.62 159 HIS A C 1
ATOM 1186 O O . HIS A 1 159 ? -12.728 9.084 2.273 1.00 82.62 159 HIS A O 1
ATOM 1192 N N . MET A 1 160 ? -11.293 9.750 0.680 1.00 87.81 160 MET A N 1
ATOM 1193 C CA . MET A 1 160 ? -11.600 8.695 -0.293 1.00 87.81 160 MET A CA 1
ATOM 1194 C C . MET A 1 160 ? -10.752 7.428 -0.093 1.00 87.81 160 MET A C 1
ATOM 1196 O O . MET A 1 160 ? -10.990 6.420 -0.760 1.00 87.81 160 MET A O 1
ATOM 1200 N N . VAL A 1 161 ? -9.759 7.480 0.803 1.00 90.50 161 VAL A N 1
ATOM 1201 C CA . VAL A 1 161 ? -8.863 6.366 1.127 1.00 90.50 161 VAL A CA 1
ATOM 1202 C C . VAL A 1 161 ? -9.410 5.607 2.333 1.00 90.50 161 VAL A C 1
ATOM 1204 O O . VAL A 1 161 ? -9.376 6.095 3.461 1.00 90.50 161 VAL A O 1
ATOM 1207 N N . ASP A 1 162 ? -9.872 4.385 2.101 1.00 93.31 162 ASP A N 1
ATOM 1208 C CA . ASP A 1 162 ? -10.224 3.427 3.144 1.00 93.31 162 ASP A CA 1
ATOM 1209 C C . ASP A 1 162 ? -8.991 2.583 3.504 1.00 93.31 162 ASP A C 1
ATOM 1211 O O . ASP A 1 162 ? -8.497 1.792 2.695 1.00 93.31 162 ASP A O 1
ATOM 1215 N N . THR A 1 163 ? -8.473 2.761 4.720 1.00 91.88 163 THR A N 1
ATOM 1216 C CA . THR A 1 163 ? -7.224 2.143 5.190 1.00 91.88 163 THR A CA 1
ATOM 1217 C C . THR A 1 163 ? -7.338 1.618 6.618 1.00 91.88 163 THR A C 1
ATOM 1219 O O . THR A 1 163 ? -8.235 2.008 7.366 1.00 91.88 163 THR A O 1
ATOM 1222 N N . ASP A 1 164 ? -6.441 0.712 7.004 1.00 89.12 164 ASP A N 1
ATOM 1223 C CA . ASP A 1 164 ? -6.315 0.223 8.380 1.00 89.12 164 ASP A CA 1
ATOM 1224 C C . ASP A 1 164 ? -5.053 0.751 9.078 1.00 89.12 164 ASP A C 1
ATOM 1226 O O . ASP A 1 164 ? -4.145 1.303 8.456 1.00 89.12 164 ASP A O 1
ATOM 1230 N N . PHE A 1 165 ? -4.992 0.592 10.404 1.00 83.56 165 PHE A N 1
ATOM 1231 C CA . PHE A 1 165 ? -3.886 1.115 11.213 1.00 83.56 165 PHE A CA 1
ATOM 1232 C C . PHE A 1 165 ? -2.526 0.574 10.763 1.00 83.56 165 PHE A C 1
ATOM 1234 O O . PHE A 1 165 ? -1.577 1.345 10.641 1.00 83.56 165 PHE A O 1
ATOM 1241 N N . SER A 1 166 ? -2.444 -0.722 10.451 1.00 80.81 166 SER A N 1
ATOM 1242 C CA . SER A 1 166 ? -1.223 -1.370 9.959 1.00 80.81 166 SER A CA 1
ATOM 1243 C C . SER A 1 166 ? -0.743 -0.797 8.627 1.00 80.81 166 SER A C 1
ATOM 1245 O O . SER A 1 166 ? 0.443 -0.512 8.474 1.00 80.81 166 SER A O 1
ATOM 1247 N N . SER A 1 167 ? -1.658 -0.554 7.687 1.00 86.56 167 SER A N 1
ATOM 1248 C CA . SER A 1 167 ? -1.352 0.033 6.379 1.00 86.56 167 SER A CA 1
ATOM 1249 C C . SER A 1 167 ? -1.052 1.532 6.483 1.00 86.56 167 SER A C 1
ATOM 1251 O O . SER A 1 167 ? -0.395 2.091 5.611 1.00 86.56 167 SER A O 1
ATOM 1253 N N . PHE A 1 168 ? -1.454 2.188 7.576 1.00 83.88 168 PHE A N 1
ATOM 1254 C CA . PHE A 1 168 ? -0.980 3.524 7.960 1.00 83.88 168 PHE A CA 1
ATOM 1255 C C . PHE A 1 168 ? 0.385 3.493 8.688 1.00 83.88 168 PHE A C 1
ATOM 1257 O O . PHE A 1 168 ? 0.894 4.514 9.163 1.00 83.88 168 PHE A O 1
ATOM 1264 N N . GLY A 1 169 ? 1.001 2.312 8.794 1.00 79.06 169 GLY A N 1
ATOM 1265 C CA . GLY A 1 169 ? 2.268 2.082 9.483 1.00 79.06 169 GLY A CA 1
ATOM 1266 C C . GLY A 1 169 ? 2.178 2.236 11.003 1.00 79.06 169 GLY A C 1
ATOM 1267 O O . GLY A 1 169 ? 3.212 2.433 11.643 1.00 79.06 169 GLY A O 1
ATOM 1268 N N . ASN A 1 170 ? 0.971 2.237 11.575 1.00 85.19 170 ASN A N 1
ATOM 1269 C CA . ASN A 1 170 ? 0.752 2.329 13.014 1.00 85.19 170 ASN A CA 1
ATOM 1270 C C . ASN A 1 170 ? 0.801 0.931 13.635 1.00 85.19 170 ASN A C 1
ATOM 1272 O O . ASN A 1 170 ? 0.271 -0.042 13.091 1.00 85.19 170 ASN A O 1
ATOM 1276 N N . LYS A 1 171 ? 1.422 0.834 14.807 1.00 85.62 171 LYS A N 1
ATOM 1277 C CA . LYS A 1 171 ? 1.484 -0.397 15.594 1.00 85.62 171 LYS A CA 1
ATOM 1278 C C . LYS A 1 171 ? 0.196 -0.573 16.391 1.00 85.62 171 LYS A C 1
ATOM 1280 O O . LYS A 1 171 ? -0.375 0.392 16.897 1.00 85.62 171 LYS A O 1
ATOM 1285 N N . VAL A 1 172 ? -0.214 -1.826 16.566 1.00 88.62 172 VAL A N 1
ATOM 1286 C CA . VAL A 1 172 ? -1.294 -2.208 17.482 1.00 88.62 172 VAL A CA 1
ATOM 1287 C C . VAL A 1 172 ? -0.727 -3.159 18.532 1.00 88.62 172 VAL A C 1
ATOM 1289 O O . VAL A 1 172 ? -0.386 -4.301 18.231 1.00 88.62 172 VAL A O 1
ATOM 1292 N N . CYS A 1 173 ? -0.614 -2.689 19.772 1.00 89.38 173 CYS A N 1
ATOM 1293 C CA . CYS A 1 173 ? -0.179 -3.489 20.915 1.00 89.38 173 CYS A CA 1
ATOM 1294 C C . CYS A 1 173 ? -1.382 -4.162 21.574 1.00 89.38 173 CYS A C 1
ATOM 1296 O O . CYS A 1 173 ? -2.407 -3.522 21.793 1.00 89.38 173 CYS A O 1
ATOM 1298 N N . LEU A 1 174 ? -1.262 -5.443 21.925 1.00 87.19 174 LEU A N 1
ATOM 1299 C CA . LEU A 1 174 ? -2.392 -6.261 22.383 1.00 87.19 174 LEU A CA 1
ATOM 1300 C C . LEU A 1 174 ? -2.362 -6.606 23.877 1.00 87.19 174 LEU A C 1
ATOM 1302 O O . LEU A 1 174 ? -2.811 -7.685 24.235 1.00 87.19 174 LEU A O 1
ATOM 1306 N N . PHE A 1 175 ? -1.843 -5.738 24.749 1.00 87.00 175 PHE A N 1
ATOM 1307 C CA . PHE A 1 175 ? -1.773 -6.007 26.197 1.00 87.00 175 PHE A CA 1
ATOM 1308 C C . PHE A 1 175 ? -1.875 -4.722 27.039 1.00 87.00 175 PHE A C 1
ATOM 1310 O O . PHE A 1 175 ? -1.152 -4.547 28.018 1.00 87.00 175 PHE A O 1
ATOM 1317 N N . GLY A 1 176 ? -2.748 -3.801 26.622 1.00 89.19 176 GLY A N 1
ATOM 1318 C CA . GLY A 1 176 ? -2.889 -2.488 27.255 1.00 89.19 176 GLY A CA 1
ATOM 1319 C C . GLY A 1 176 ? -1.738 -1.534 26.922 1.00 89.19 176 GLY A C 1
ATOM 1320 O O . GLY A 1 176 ? -0.949 -1.785 26.008 1.00 89.19 176 GLY A O 1
ATOM 1321 N N . VAL A 1 177 ? -1.683 -0.400 27.627 1.00 92.56 177 VAL A N 1
ATOM 1322 C CA . VAL A 1 177 ? -0.715 0.676 27.357 1.00 92.56 177 VAL A CA 1
ATOM 1323 C C . VAL A 1 177 ? 0.721 0.194 27.617 1.00 92.56 177 VAL A C 1
ATOM 1325 O O . VAL A 1 177 ? 1.029 -0.232 28.735 1.00 92.56 177 VAL A O 1
ATOM 1328 N N . PRO A 1 178 ? 1.620 0.267 26.620 1.00 91.75 178 PRO A N 1
ATOM 1329 C CA . PRO A 1 178 ? 2.998 -0.179 26.772 1.00 91.75 178 PRO A CA 1
ATOM 1330 C C . PRO A 1 178 ? 3.803 0.759 27.683 1.00 91.75 178 PRO A C 1
ATOM 1332 O O . PRO A 1 178 ? 3.696 1.980 27.599 1.00 91.75 178 PRO A O 1
ATOM 1335 N N . LYS A 1 179 ? 4.657 0.175 28.535 1.00 90.19 179 LYS A N 1
ATOM 1336 C CA . LYS A 1 179 ? 5.575 0.914 29.428 1.00 90.19 179 LYS A CA 1
ATOM 1337 C C . LYS A 1 179 ? 6.947 1.195 28.809 1.00 90.19 179 LYS A C 1
ATOM 1339 O O . LYS A 1 179 ? 7.672 2.047 29.306 1.00 90.19 179 LYS A O 1
ATOM 1344 N N . TYR A 1 180 ? 7.308 0.461 27.759 1.00 90.44 180 TYR A N 1
ATOM 1345 C CA . TYR A 1 180 ? 8.618 0.511 27.114 1.00 90.44 180 TYR A CA 1
ATOM 1346 C C . TYR A 1 180 ? 8.459 0.422 25.597 1.00 90.44 180 TYR A C 1
ATOM 1348 O O . TYR A 1 180 ? 7.524 -0.221 25.117 1.00 90.44 180 TYR A O 1
ATOM 1356 N N . GLY A 1 181 ? 9.408 1.006 24.866 1.00 88.75 181 GLY A N 1
ATOM 1357 C CA . GLY A 1 181 ? 9.452 1.006 23.403 1.00 88.75 181 GLY A CA 1
ATOM 1358 C C . GLY A 1 181 ? 9.101 2.360 22.790 1.00 88.75 181 GLY A C 1
ATOM 1359 O O . GLY A 1 181 ? 8.518 3.215 23.449 1.00 88.75 181 GLY A O 1
ATOM 1360 N N . GLU A 1 182 ? 9.477 2.530 21.523 1.00 90.00 182 GLU A N 1
ATOM 1361 C CA . GLU A 1 182 ? 9.180 3.722 20.726 1.00 90.00 182 GLU A CA 1
ATOM 1362 C C . GLU A 1 182 ? 7.827 3.596 20.022 1.00 90.00 182 GLU A C 1
ATOM 1364 O O . GLU A 1 182 ? 7.579 2.642 19.262 1.00 90.00 182 GLU A O 1
ATOM 1369 N N . PHE A 1 183 ? 6.983 4.599 20.259 1.00 90.31 183 PHE A N 1
ATOM 1370 C CA . PHE A 1 183 ? 5.644 4.716 19.691 1.00 90.31 183 PHE A CA 1
ATOM 1371 C C . PHE A 1 183 ? 5.468 6.064 19.016 1.00 90.31 183 PHE A C 1
ATOM 1373 O O . PHE A 1 183 ? 5.989 7.081 19.483 1.00 90.31 183 PHE A O 1
ATOM 1380 N N . LYS A 1 184 ? 4.698 6.072 17.931 1.00 88.56 184 LYS A N 1
ATOM 1381 C CA . LYS A 1 184 ? 4.326 7.291 17.216 1.00 88.56 184 LYS A CA 1
ATOM 1382 C C . LYS A 1 184 ? 2.856 7.629 17.437 1.00 88.56 184 LYS A C 1
ATOM 1384 O O . LYS A 1 184 ? 2.044 6.754 17.740 1.00 88.56 184 LYS A O 1
ATOM 1389 N N . ALA A 1 185 ? 2.513 8.900 17.257 1.00 88.00 185 ALA A N 1
ATOM 1390 C CA . ALA A 1 185 ? 1.122 9.333 17.266 1.00 88.00 185 ALA A CA 1
ATOM 1391 C C . ALA A 1 185 ? 0.281 8.503 16.271 1.00 88.00 185 ALA A C 1
ATOM 1393 O O . ALA A 1 185 ? 0.682 8.293 15.124 1.00 88.00 185 ALA A O 1
ATOM 1394 N N . GLY A 1 186 ? -0.875 8.022 16.728 1.00 87.75 186 GLY A N 1
ATOM 1395 C CA . GLY A 1 186 ? -1.767 7.126 15.991 1.00 87.75 186 GLY A CA 1
ATOM 1396 C C . GLY A 1 186 ? -1.561 5.628 16.255 1.00 87.75 186 GLY A C 1
ATOM 1397 O O . GLY A 1 186 ? -2.433 4.842 15.872 1.00 87.75 186 GLY A O 1
ATOM 1398 N N . ASP A 1 187 ? -0.470 5.219 16.918 1.00 90.75 187 ASP A N 1
ATOM 1399 C CA . ASP A 1 187 ? -0.324 3.846 17.424 1.00 90.75 187 ASP A CA 1
ATOM 1400 C C . ASP A 1 187 ? -1.445 3.519 18.420 1.00 90.75 187 ASP A C 1
ATOM 1402 O O . ASP A 1 187 ? -1.935 4.394 19.141 1.00 90.75 187 ASP A O 1
ATOM 1406 N N . ARG A 1 188 ? -1.857 2.249 18.471 1.00 92.62 188 ARG A N 1
ATOM 1407 C CA . ARG A 1 188 ? -2.940 1.779 19.341 1.00 92.62 188 ARG A CA 1
ATOM 1408 C C . ARG A 1 188 ? -2.458 0.773 20.367 1.00 92.62 188 ARG A C 1
ATOM 1410 O O . ARG A 1 188 ? -1.612 -0.077 20.091 1.00 92.62 188 ARG A O 1
ATOM 1417 N N . ALA A 1 189 ? -3.070 0.836 21.537 1.00 94.12 189 ALA A N 1
ATOM 1418 C CA . ALA A 1 189 ? -2.933 -0.148 22.590 1.00 94.12 189 ALA A CA 1
ATOM 1419 C C . ALA A 1 189 ? -4.322 -0.690 22.920 1.00 94.12 189 ALA A C 1
ATOM 1421 O O . ALA A 1 189 ? -5.259 0.074 23.134 1.00 94.12 189 ALA A O 1
ATOM 1422 N N . ILE A 1 190 ? -4.462 -2.009 22.937 1.00 93.62 190 ILE A N 1
ATOM 1423 C CA . ILE A 1 190 ? -5.726 -2.698 23.178 1.00 93.62 190 ILE A CA 1
ATOM 1424 C C . ILE A 1 190 ? -5.526 -3.630 24.365 1.00 93.62 190 ILE A C 1
ATOM 1426 O O . ILE A 1 190 ? -4.656 -4.503 24.347 1.00 93.62 190 ILE A O 1
ATOM 1430 N N . GLN A 1 191 ? -6.348 -3.464 25.396 1.00 91.50 191 GLN A N 1
ATOM 1431 C CA . GLN A 1 191 ? -6.470 -4.433 26.475 1.00 91.50 191 GLN A CA 1
ATOM 1432 C C . GLN A 1 191 ? -7.554 -5.434 26.078 1.00 91.50 191 GLN A C 1
ATOM 1434 O O . GLN A 1 191 ? -8.734 -5.099 26.065 1.00 91.50 191 GLN A O 1
ATOM 1439 N N . ARG A 1 192 ? -7.159 -6.666 25.729 1.00 86.44 192 ARG A N 1
ATOM 1440 C CA . ARG A 1 192 ? -8.105 -7.697 25.255 1.00 86.44 192 ARG A CA 1
ATOM 1441 C C . ARG A 1 192 ? -9.080 -8.177 26.328 1.00 86.44 192 ARG A C 1
ATOM 1443 O O . ARG A 1 192 ? -10.206 -8.528 25.997 1.00 86.44 192 ARG A O 1
ATOM 1450 N N . CYS A 1 193 ? -8.653 -8.164 27.588 1.00 84.88 193 CYS A N 1
ATOM 1451 C CA . CYS A 1 193 ? -9.471 -8.561 28.733 1.00 84.88 193 CYS A CA 1
ATOM 1452 C C . CYS A 1 193 ? -9.463 -7.446 29.793 1.00 84.88 193 CYS A C 1
ATOM 1454 O O . CYS A 1 193 ? -8.780 -7.581 30.811 1.00 84.88 193 CYS A O 1
ATOM 1456 N N . PRO A 1 194 ? -10.118 -6.302 29.540 1.00 84.06 194 PRO A N 1
ATOM 1457 C CA . PRO A 1 194 ? -10.272 -5.257 30.538 1.00 84.06 194 PRO A CA 1
ATOM 1458 C C . PRO A 1 194 ? -11.417 -5.619 31.486 1.00 84.06 194 PRO A C 1
ATOM 1460 O O . PRO A 1 194 ? -12.404 -6.233 31.075 1.00 84.06 194 PRO A O 1
ATOM 1463 N N . GLU A 1 195 ? -11.305 -5.231 32.754 1.00 82.31 195 GLU A N 1
ATOM 1464 C CA . GLU A 1 195 ? -12.443 -5.323 33.669 1.00 82.31 195 GLU A CA 1
ATOM 1465 C C . GLU A 1 195 ? -13.596 -4.427 33.176 1.00 82.31 195 GLU A C 1
ATOM 1467 O O . GLU A 1 195 ? -13.345 -3.390 32.551 1.00 82.31 195 GLU A O 1
ATOM 1472 N N . PRO A 1 196 ? -14.863 -4.790 33.443 1.00 77.81 196 PRO A N 1
ATOM 1473 C CA . PRO A 1 196 ? -16.009 -3.971 33.063 1.00 77.81 196 PRO A CA 1
ATOM 1474 C C . PRO A 1 196 ? -15.864 -2.520 33.539 1.00 77.81 196 PRO A C 1
ATOM 1476 O O . PRO A 1 196 ? -15.622 -2.265 34.716 1.00 77.81 196 PRO A O 1
ATOM 1479 N N . GLY A 1 197 ? -16.031 -1.561 32.626 1.00 74.06 197 GLY A N 1
ATOM 1480 C CA . GLY A 1 197 ? -15.915 -0.132 32.936 1.00 74.06 197 GLY A CA 1
ATOM 1481 C C . GLY A 1 197 ? -14.489 0.411 32.944 1.00 74.06 197 GLY A C 1
ATOM 1482 O O . GLY A 1 197 ? -14.318 1.626 33.015 1.00 74.06 197 GLY A O 1
ATOM 1483 N N . MET A 1 198 ? -13.473 -0.444 32.811 1.00 85.31 198 MET A N 1
ATOM 1484 C CA . MET A 1 198 ? -12.094 -0.006 32.609 1.00 85.31 198 MET A CA 1
ATOM 1485 C C . MET A 1 198 ? -11.836 0.312 31.134 1.00 85.31 198 MET A C 1
ATOM 1487 O O . MET A 1 198 ? -12.509 -0.228 30.256 1.00 85.31 198 MET A O 1
ATOM 1491 N N . PRO A 1 199 ? -10.864 1.177 30.814 1.00 88.56 199 PRO A N 1
ATOM 1492 C CA . PRO A 1 199 ? -10.461 1.409 29.433 1.00 88.56 199 PRO A CA 1
ATOM 1493 C C . PRO A 1 199 ? -10.055 0.109 28.714 1.00 88.56 199 PRO A C 1
ATOM 1495 O O . PRO A 1 199 ? -9.388 -0.753 29.289 1.00 88.56 199 PRO A O 1
ATOM 1498 N N . SER A 1 200 ? -10.458 -0.027 27.452 1.00 91.06 200 SER A N 1
ATOM 1499 C CA . SER A 1 200 ? -10.161 -1.185 26.600 1.00 91.06 200 SER A CA 1
ATOM 1500 C C . SER A 1 200 ? -9.263 -0.843 25.416 1.00 91.06 200 SER A C 1
ATOM 1502 O O . SER A 1 200 ? -8.547 -1.713 24.926 1.00 91.06 200 SER A O 1
ATOM 1504 N N . GLU A 1 201 ? -9.305 0.400 24.935 1.00 93.62 201 GLU A N 1
ATOM 1505 C CA . GLU A 1 201 ? -8.487 0.864 23.815 1.00 93.62 201 GLU A CA 1
ATOM 1506 C C . GLU A 1 201 ? -7.954 2.270 24.100 1.00 93.62 201 GLU A C 1
ATOM 1508 O O . GLU A 1 201 ? -8.672 3.132 24.618 1.00 93.62 201 GLU A O 1
ATOM 1513 N N . TRP A 1 202 ? -6.694 2.488 23.736 1.00 95.00 202 TRP A N 1
ATOM 1514 C CA . TRP A 1 202 ? -6.002 3.766 23.816 1.00 95.00 202 TRP A CA 1
ATOM 1515 C C . TRP A 1 202 ? -5.335 4.079 22.483 1.00 95.00 202 TRP A C 1
ATOM 1517 O O . TRP A 1 202 ? -4.869 3.176 21.779 1.00 95.00 202 TRP A O 1
ATOM 1527 N N . VAL A 1 203 ? -5.206 5.370 22.204 1.00 94.31 203 VAL A N 1
ATOM 1528 C CA . VAL A 1 203 ? -4.451 5.906 21.075 1.00 94.31 203 VAL A CA 1
ATOM 1529 C C . VAL A 1 203 ? -3.276 6.734 21.587 1.00 94.31 203 VAL A C 1
ATOM 1531 O O . VAL A 1 203 ? -3.418 7.532 22.516 1.00 94.31 203 VAL A O 1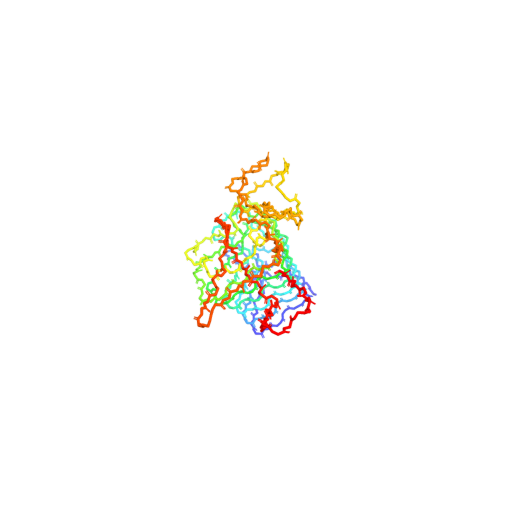
ATOM 1534 N N . CYS A 1 204 ? -2.104 6.531 20.997 1.00 94.12 204 CYS A N 1
ATOM 1535 C CA . CYS A 1 204 ? -0.937 7.365 21.233 1.00 94.12 204 CYS A CA 1
ATOM 1536 C C . CYS A 1 204 ? -1.189 8.732 20.587 1.00 94.12 204 CYS A C 1
ATOM 1538 O O . CYS A 1 204 ? -1.387 8.820 19.375 1.00 94.12 204 CYS A O 1
ATOM 1540 N N . ILE A 1 205 ? -1.229 9.793 21.383 1.00 94.19 205 ILE A N 1
ATOM 1541 C CA . ILE A 1 205 ? -1.477 11.164 20.915 1.00 94.19 205 ILE A CA 1
ATOM 1542 C C . ILE A 1 205 ? -0.181 11.959 20.745 1.00 94.19 205 ILE A C 1
ATOM 1544 O O . ILE A 1 205 ? -0.148 12.906 19.965 1.00 94.19 205 ILE A O 1
ATOM 1548 N N . GLU A 1 206 ? 0.894 11.546 21.419 1.00 93.62 206 GLU A N 1
ATOM 1549 C CA . GLU A 1 206 ? 2.218 12.156 21.305 1.00 93.62 206 GLU A CA 1
ATOM 1550 C C . GLU A 1 206 ? 3.292 11.067 21.238 1.00 93.62 206 GLU A C 1
ATOM 1552 O O . GLU A 1 206 ? 3.341 10.179 22.089 1.00 93.62 206 GLU A O 1
ATOM 1557 N N . SER A 1 207 ? 4.142 11.123 20.209 1.00 91.12 207 SER A N 1
ATOM 1558 C CA . SER A 1 207 ? 5.220 10.152 19.990 1.00 91.12 207 SER A CA 1
ATOM 1559 C C . SER A 1 207 ? 6.263 10.186 21.120 1.00 91.12 207 SER A C 1
ATOM 1561 O O . SER A 1 207 ? 6.580 11.258 21.626 1.00 91.12 207 SER A O 1
ATOM 1563 N N . GLY A 1 208 ? 6.857 9.043 21.480 1.00 91.12 208 GLY A N 1
ATOM 1564 C CA . GLY A 1 208 ? 7.884 8.979 22.532 1.00 91.12 208 GLY A CA 1
ATOM 1565 C C . GLY A 1 208 ? 8.245 7.565 23.003 1.00 91.12 208 GLY A C 1
ATOM 1566 O O . GLY A 1 208 ? 7.840 6.574 22.386 1.00 91.12 208 GLY A O 1
ATOM 1567 N N . SER A 1 209 ? 8.970 7.494 24.130 1.00 93.06 209 SER A N 1
ATOM 1568 C CA . SER A 1 209 ? 9.511 6.257 24.727 1.00 93.06 209 SER A CA 1
ATOM 1569 C C . SER A 1 209 ? 9.194 6.097 26.233 1.00 93.06 209 SER A C 1
ATOM 1571 O O . SER A 1 209 ? 10.067 6.362 27.063 1.00 93.06 209 SER A O 1
ATOM 1573 N N . PRO A 1 210 ? 7.988 5.622 26.612 1.00 87.69 210 PRO A N 1
ATOM 1574 C CA . PRO A 1 210 ? 6.833 5.430 25.735 1.00 87.69 210 PRO A CA 1
ATOM 1575 C C . PRO A 1 210 ? 6.156 6.774 25.411 1.00 87.69 210 PRO A C 1
ATOM 1577 O O . PRO A 1 210 ? 6.341 7.761 26.119 1.00 87.69 210 PRO A O 1
ATOM 1580 N N . GLY A 1 211 ? 5.387 6.821 24.318 1.00 90.50 211 GLY A N 1
ATOM 1581 C CA . GLY A 1 211 ? 4.575 7.990 23.960 1.00 90.50 211 GLY A CA 1
ATOM 1582 C C . GLY A 1 211 ? 3.472 8.300 24.983 1.00 90.50 211 GLY A C 1
ATOM 1583 O O . GLY A 1 211 ? 3.279 7.559 25.951 1.00 90.50 211 GLY A O 1
ATOM 1584 N N . ILE A 1 212 ? 2.719 9.380 24.762 1.00 94.94 212 ILE A N 1
ATOM 1585 C CA . ILE A 1 212 ? 1.568 9.762 25.597 1.00 94.94 212 ILE A CA 1
ATOM 1586 C C . ILE A 1 212 ? 0.292 9.148 25.026 1.00 94.94 212 ILE A C 1
ATOM 1588 O O . ILE A 1 212 ? 0.002 9.289 23.839 1.00 94.94 212 ILE A O 1
ATOM 1592 N N . TRP A 1 213 ? -0.497 8.499 25.883 1.00 95.69 213 TRP A N 1
ATOM 1593 C CA . TRP A 1 213 ? -1.676 7.726 25.492 1.00 95.69 213 TRP A CA 1
ATOM 1594 C C . TRP A 1 213 ? -2.968 8.341 26.027 1.00 95.69 213 TRP A C 1
ATOM 1596 O O . TRP A 1 213 ? -3.051 8.707 27.198 1.00 95.69 213 TRP A O 1
ATOM 1606 N N . SER A 1 214 ? -3.994 8.394 25.178 1.00 96.06 214 SER A N 1
ATOM 1607 C CA . SER A 1 214 ? -5.349 8.824 25.528 1.00 96.06 214 SER A CA 1
ATOM 1608 C C . SER A 1 214 ? -6.335 7.669 25.395 1.00 96.06 214 SER A C 1
ATOM 1610 O O . SER A 1 214 ? -6.199 6.834 24.500 1.00 96.06 214 SER A O 1
ATOM 1612 N N . ILE A 1 215 ? -7.327 7.612 26.285 1.00 93.88 215 ILE A N 1
ATOM 1613 C CA . ILE A 1 215 ? -8.375 6.586 26.254 1.00 93.88 215 ILE A CA 1
ATOM 1614 C C . ILE A 1 215 ? -9.310 6.869 25.078 1.00 93.88 215 ILE A C 1
ATOM 1616 O O . ILE A 1 215 ? -9.873 7.956 24.971 1.00 93.88 215 ILE A O 1
ATOM 1620 N N . GLU A 1 216 ? -9.515 5.865 24.233 1.00 90.44 216 GLU A N 1
ATOM 1621 C CA . GLU A 1 216 ? -10.445 5.937 23.106 1.00 90.44 216 GLU A CA 1
ATOM 1622 C C . GLU A 1 216 ? -11.749 5.191 23.403 1.00 90.44 216 GLU A C 1
ATOM 1624 O O . GLU A 1 216 ? -12.832 5.621 23.001 1.00 90.44 216 GLU A O 1
ATOM 1629 N N . LYS A 1 217 ? -11.661 4.075 24.134 1.00 86.25 217 LYS A N 1
ATOM 1630 C CA . LYS A 1 217 ? -12.807 3.203 24.394 1.00 86.25 217 LYS A CA 1
ATOM 1631 C C . LYS A 1 217 ? -12.716 2.551 25.763 1.00 86.25 217 LYS A C 1
ATOM 1633 O O . LYS A 1 217 ? -11.630 2.211 26.229 1.00 86.25 217 LYS A O 1
ATOM 1638 N N . PHE A 1 218 ? -13.878 2.327 26.366 1.00 82.81 218 PHE A N 1
ATOM 1639 C CA . PHE A 1 218 ? -14.039 1.572 27.602 1.00 82.81 218 PHE A CA 1
ATOM 1640 C C . PHE A 1 218 ? -14.619 0.186 27.329 1.00 82.81 218 PHE A C 1
ATOM 1642 O O . PHE A 1 218 ? -15.400 -0.011 26.394 1.00 82.81 218 PHE A O 1
ATOM 1649 N N . ALA A 1 219 ? -14.260 -0.763 28.186 1.00 80.56 219 ALA A N 1
ATOM 1650 C CA . ALA A 1 219 ? -14.882 -2.067 28.266 1.00 80.56 219 ALA A CA 1
ATOM 1651 C C . ALA A 1 219 ? -16.368 -1.907 28.578 1.00 80.56 219 ALA A C 1
ATOM 1653 O O . ALA A 1 219 ? -16.747 -1.191 29.511 1.00 80.56 219 ALA A O 1
ATOM 1654 N N . ASN A 1 220 ? -17.209 -2.612 27.826 1.00 71.75 220 ASN A N 1
ATOM 1655 C CA . ASN A 1 220 ? -18.639 -2.618 28.089 1.00 71.75 220 ASN A CA 1
ATOM 1656 C C . ASN A 1 220 ? -18.905 -3.133 29.509 1.00 71.75 220 ASN A C 1
ATOM 1658 O O . ASN A 1 220 ? -18.410 -4.188 29.905 1.00 71.75 220 ASN A O 1
ATOM 1662 N N . ILE A 1 221 ? -19.726 -2.402 30.259 1.00 67.44 221 ILE A N 1
ATOM 1663 C CA . ILE A 1 221 ? -20.273 -2.888 31.522 1.00 67.44 221 ILE A CA 1
ATOM 1664 C C . ILE A 1 221 ? -21.544 -3.664 31.196 1.00 67.44 221 ILE A C 1
ATOM 1666 O O . ILE A 1 221 ? -22.519 -3.085 30.725 1.00 67.44 221 ILE A O 1
ATOM 1670 N N . SER A 1 222 ? -21.534 -4.968 31.462 1.00 59.69 222 SER A N 1
ATOM 1671 C CA . SER A 1 222 ? -22.751 -5.778 31.489 1.00 59.69 222 SER A CA 1
ATOM 1672 C C . SER A 1 222 ? -23.142 -5.969 32.947 1.00 59.69 222 SER A C 1
ATOM 1674 O O . SER A 1 222 ? -22.393 -6.575 33.711 1.00 59.69 222 SER A O 1
ATOM 1676 N N . CYS A 1 223 ? -24.296 -5.447 33.353 1.00 57.94 223 CYS A N 1
ATOM 1677 C CA . CYS A 1 223 ? -24.833 -5.666 34.690 1.00 57.94 223 CYS A CA 1
ATOM 1678 C C . CYS A 1 223 ? -26.216 -6.308 34.597 1.00 57.94 223 CYS A C 1
ATOM 1680 O O . CYS A 1 223 ? -27.067 -5.899 33.811 1.00 57.94 223 CYS A O 1
ATOM 1682 N N . ARG A 1 224 ? -26.445 -7.336 35.417 1.00 56.75 224 ARG A N 1
ATOM 1683 C CA . ARG A 1 224 ? -27.766 -7.944 35.564 1.00 56.75 224 ARG A CA 1
ATOM 1684 C C . ARG A 1 224 ? -28.520 -7.186 36.651 1.00 56.75 224 ARG A C 1
ATOM 1686 O O . ARG A 1 224 ? -28.064 -7.142 37.792 1.00 56.75 224 ARG A O 1
ATOM 1693 N N . SER A 1 225 ? -29.676 -6.620 36.314 1.00 58.69 225 SER A N 1
ATOM 1694 C CA . SER A 1 225 ? -30.581 -6.074 37.324 1.00 58.69 225 SER A CA 1
ATOM 1695 C C . SER A 1 225 ? -31.210 -7.199 38.143 1.00 58.69 225 SER A C 1
ATOM 1697 O O . SER A 1 225 ? -31.496 -8.285 37.627 1.00 58.69 225 SER A O 1
ATOM 1699 N N . THR A 1 226 ? -31.480 -6.926 39.416 1.00 63.00 226 THR A N 1
ATOM 1700 C CA . THR A 1 226 ? -32.382 -7.763 40.205 1.00 63.00 226 THR A CA 1
ATOM 1701 C C . THR A 1 226 ? -33.805 -7.682 39.637 1.00 63.00 226 THR A C 1
ATOM 1703 O O . THR A 1 226 ? -34.194 -6.639 39.101 1.00 63.00 226 THR A O 1
ATOM 1706 N N . PRO A 1 227 ? -34.600 -8.764 39.724 1.00 64.75 227 PRO A N 1
ATOM 1707 C CA . PRO A 1 227 ? -35.998 -8.734 39.315 1.00 64.75 227 PRO A CA 1
ATOM 1708 C C . PRO A 1 227 ? -36.794 -7.657 40.045 1.00 64.75 227 PRO A C 1
ATOM 1710 O O . PRO A 1 227 ? -36.715 -7.530 41.265 1.00 64.75 227 PRO A O 1
ATOM 1713 N N . GLN A 1 228 ? -37.583 -6.899 39.287 1.00 65.56 228 GLN A N 1
ATOM 1714 C CA . GLN A 1 228 ? -38.444 -5.837 39.798 1.00 65.56 228 GLN A CA 1
ATOM 1715 C C . GLN A 1 228 ? -39.904 -6.221 39.547 1.00 65.56 228 GLN A C 1
ATOM 1717 O O . GLN A 1 228 ? -40.280 -6.530 38.415 1.00 65.56 228 GLN A O 1
ATOM 1722 N N . LYS A 1 229 ? -40.736 -6.196 40.596 1.00 69.88 229 LYS A N 1
ATOM 1723 C CA . LYS A 1 229 ? -42.193 -6.311 40.461 1.00 69.88 229 LYS A CA 1
ATOM 1724 C C . LYS A 1 229 ? -42.774 -4.908 40.324 1.00 69.88 229 LYS A C 1
ATOM 1726 O O . LYS A 1 229 ? -42.648 -4.106 41.244 1.00 69.88 229 LYS A O 1
ATOM 1731 N N . ILE A 1 230 ? -43.418 -4.630 39.194 1.00 71.31 230 ILE A N 1
ATOM 1732 C CA . ILE A 1 230 ? -44.088 -3.352 38.941 1.00 71.31 230 ILE A CA 1
ATOM 1733 C C . ILE A 1 230 ? -45.591 -3.619 38.876 1.00 71.31 230 ILE A C 1
ATOM 1735 O O . ILE A 1 230 ? -46.041 -4.403 38.043 1.00 71.31 230 ILE A O 1
ATOM 1739 N N . ASN A 1 231 ? -46.359 -2.984 39.762 1.00 72.94 231 ASN A N 1
ATOM 1740 C CA . ASN A 1 231 ? -47.818 -2.994 39.696 1.00 72.94 231 ASN A CA 1
ATOM 1741 C C . ASN A 1 231 ? -48.257 -1.785 38.861 1.00 72.94 231 ASN A C 1
ATOM 1743 O O . ASN A 1 231 ? -47.883 -0.663 39.190 1.00 72.94 231 ASN A O 1
ATOM 1747 N N . LEU A 1 232 ? -49.022 -2.020 37.796 1.00 72.12 232 LEU A N 1
ATOM 1748 C CA . LEU A 1 232 ? -49.582 -0.973 36.939 1.00 72.12 232 LEU A CA 1
ATOM 1749 C C . LEU A 1 232 ? -51.106 -1.032 37.012 1.00 72.12 232 LEU A C 1
ATOM 1751 O O . LEU A 1 232 ? -51.682 -2.120 36.909 1.00 72.12 232 LEU A O 1
ATOM 1755 N N . ALA A 1 233 ? -51.757 0.117 37.171 1.00 75.31 233 ALA A N 1
ATOM 1756 C CA . ALA A 1 233 ? -53.202 0.212 37.010 1.00 75.31 233 ALA A CA 1
ATOM 1757 C C . ALA A 1 233 ? -53.588 0.117 35.516 1.00 75.31 233 ALA A C 1
ATOM 1759 O O . ALA A 1 233 ? -52.734 0.280 34.634 1.00 75.31 233 ALA A O 1
ATOM 1760 N N . PRO A 1 234 ? -54.869 -0.150 35.187 1.00 75.50 234 PRO A N 1
ATOM 1761 C CA . PRO A 1 234 ? -55.323 -0.172 33.802 1.00 75.50 234 PRO A CA 1
ATOM 1762 C C . PRO A 1 234 ? -54.920 1.105 33.052 1.00 75.50 234 PRO A C 1
ATOM 1764 O O . PRO A 1 234 ? -55.196 2.212 33.504 1.00 75.50 234 PRO A O 1
ATOM 1767 N N . SER A 1 235 ? -54.307 0.938 31.878 1.00 75.69 235 SER A N 1
ATOM 1768 C CA . SER A 1 235 ? -53.804 2.019 31.006 1.00 75.69 235 SER A CA 1
ATOM 1769 C C . SER A 1 235 ? -52.547 2.763 31.484 1.00 75.69 235 SER A C 1
ATOM 1771 O O . SER A 1 235 ? -52.104 3.690 30.802 1.00 75.69 235 SER A O 1
ATOM 1773 N N . GLU A 1 236 ? -51.924 2.355 32.591 1.00 76.44 236 GLU A N 1
ATOM 1774 C CA . GLU A 1 236 ? -50.630 2.901 33.006 1.00 76.44 236 GLU A CA 1
ATOM 1775 C C . GLU A 1 236 ? -49.455 2.269 32.250 1.00 76.44 236 GLU A C 1
ATOM 1777 O O . GLU A 1 236 ? -49.530 1.158 31.719 1.00 76.44 236 GLU A O 1
ATOM 1782 N N . LYS A 1 237 ? -48.332 2.993 32.204 1.00 68.94 237 LYS A N 1
ATOM 1783 C CA . LYS A 1 237 ? -47.090 2.549 31.562 1.00 68.94 237 LYS A CA 1
ATOM 1784 C C . LYS A 1 237 ? -45.939 2.638 32.555 1.00 68.94 237 LYS A C 1
ATOM 1786 O O . LYS A 1 237 ? -45.725 3.685 33.159 1.00 68.94 237 LYS A O 1
ATOM 1791 N N . ALA A 1 238 ? -45.152 1.570 32.665 1.00 69.44 238 AL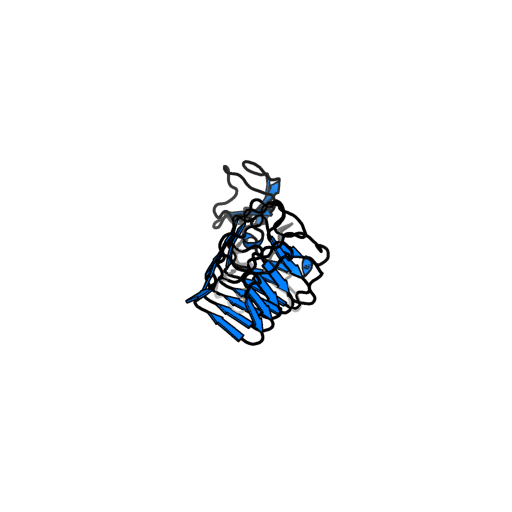A A N 1
ATOM 1792 C CA . ALA A 1 238 ? -43.863 1.620 33.345 1.00 69.44 238 ALA A CA 1
ATOM 1793 C C . ALA A 1 238 ? -42.806 2.209 32.403 1.00 69.44 238 ALA A C 1
ATOM 1795 O O . ALA A 1 238 ? -42.635 1.728 31.283 1.00 69.44 238 ALA A O 1
ATOM 1796 N N . ILE A 1 239 ? -42.072 3.224 32.862 1.00 67.62 239 ILE A N 1
ATOM 1797 C CA . ILE A 1 239 ? -40.914 3.758 32.138 1.00 67.62 239 ILE A CA 1
ATOM 1798 C C . ILE A 1 239 ? -39.652 3.238 32.821 1.00 67.62 239 ILE A C 1
ATOM 1800 O O . ILE A 1 239 ? -39.342 3.631 33.943 1.00 67.62 239 ILE A O 1
ATOM 1804 N N . ILE A 1 240 ? -38.906 2.379 32.129 1.00 65.06 240 ILE A N 1
ATOM 1805 C CA . ILE A 1 240 ? -37.592 1.914 32.579 1.00 65.06 240 ILE A CA 1
ATOM 1806 C C . ILE A 1 240 ? -36.550 2.914 32.071 1.00 65.06 240 ILE A C 1
ATOM 1808 O O . ILE A 1 240 ? -36.460 3.161 30.869 1.00 65.06 240 ILE A O 1
ATOM 1812 N N . LYS A 1 241 ? -35.784 3.517 32.984 1.00 58.06 241 LYS A N 1
ATOM 1813 C CA . LYS A 1 241 ? -34.702 4.456 32.655 1.00 58.06 241 LYS A CA 1
ATOM 1814 C C . LYS A 1 241 ? -33.380 3.953 33.213 1.00 58.06 241 LYS A C 1
ATOM 1816 O O . LYS A 1 241 ? -33.328 3.406 34.311 1.00 58.06 241 LYS A O 1
ATOM 1821 N N . SER A 1 242 ? -32.309 4.208 32.470 1.00 56.78 242 SER A N 1
ATOM 1822 C CA . SER A 1 242 ? -30.950 4.065 32.982 1.00 56.78 242 SER A CA 1
ATOM 1823 C C . SER A 1 242 ? -30.665 5.086 34.068 1.00 56.78 242 SER A C 1
ATOM 1825 O O . SER A 1 242 ? -31.004 6.258 33.919 1.00 56.78 242 SER A O 1
ATOM 1827 N N . VAL A 1 243 ? -30.020 4.633 35.143 1.00 55.59 243 VAL A N 1
ATOM 1828 C CA . VAL A 1 243 ? -29.529 5.491 36.232 1.00 55.59 243 VAL A CA 1
ATOM 1829 C C . VAL A 1 243 ? -28.052 5.859 36.039 1.00 55.59 243 VAL A C 1
ATOM 1831 O O . VAL A 1 243 ? -27.514 6.670 36.788 1.00 55.59 243 VAL A O 1
ATOM 1834 N N . ALA A 1 244 ? -27.379 5.280 35.037 1.00 54.72 244 ALA A N 1
ATOM 1835 C CA . ALA A 1 244 ? -25.967 5.531 34.780 1.00 54.72 244 ALA A CA 1
ATOM 1836 C C . ALA A 1 244 ? -25.787 6.849 34.010 1.00 54.72 244 ALA A C 1
ATOM 1838 O O . ALA A 1 244 ? -25.922 6.904 32.785 1.00 54.72 244 ALA A O 1
ATOM 1839 N N . LEU A 1 245 ? -25.476 7.920 34.742 1.00 48.69 245 LEU A N 1
ATOM 1840 C CA . LEU A 1 245 ? -25.073 9.201 34.163 1.00 48.69 245 LEU A CA 1
ATOM 1841 C C . LEU A 1 245 ? -23.765 9.015 33.372 1.00 48.69 245 LEU A C 1
ATOM 1843 O O . LEU A 1 245 ? -22.775 8.532 33.911 1.00 48.69 245 LEU A O 1
ATOM 1847 N N . GLY A 1 246 ? -23.767 9.391 32.090 1.00 50.06 246 GLY A N 1
ATOM 1848 C CA . GLY A 1 246 ? -22.568 9.393 31.238 1.00 50.06 246 GLY A CA 1
ATOM 1849 C C . GLY A 1 246 ? -22.288 8.115 30.435 1.00 50.06 246 GLY A C 1
ATOM 1850 O O . GLY A 1 246 ? -21.323 8.096 29.676 1.00 50.06 246 GLY A O 1
ATOM 1851 N N . ALA A 1 247 ? -23.123 7.073 30.525 1.00 55.19 247 ALA A N 1
ATOM 1852 C CA . ALA A 1 247 ? -22.961 5.845 29.739 1.00 55.19 247 ALA A CA 1
ATOM 1853 C C . ALA A 1 247 ? -24.056 5.693 28.667 1.00 55.19 247 ALA A C 1
ATOM 1855 O O . ALA A 1 247 ? -25.252 5.729 28.973 1.00 55.19 247 ALA A O 1
ATOM 1856 N N . LYS A 1 248 ? -23.668 5.428 27.408 1.00 51.50 248 LYS A N 1
ATOM 1857 C CA . LYS A 1 248 ? -24.609 4.873 26.420 1.00 51.50 248 LYS A CA 1
ATOM 1858 C C . LYS A 1 248 ? -25.005 3.476 26.893 1.00 51.50 248 LYS A C 1
ATOM 1860 O O . LYS A 1 248 ? -24.176 2.576 26.926 1.00 51.50 248 LYS A O 1
ATOM 1865 N N . SER A 1 249 ? -26.263 3.315 27.283 1.00 55.12 249 SER A N 1
ATOM 1866 C CA . SER A 1 249 ? -26.797 2.070 27.835 1.00 55.12 249 SER A CA 1
ATOM 1867 C C . SER A 1 249 ? -27.810 1.467 26.861 1.00 55.12 249 SER A C 1
ATOM 1869 O O . SER A 1 249 ? -28.770 2.126 26.468 1.00 55.12 249 SER A O 1
ATOM 1871 N N . GLY A 1 250 ? -27.569 0.222 26.448 1.00 52.84 250 GLY A N 1
ATOM 1872 C CA . GLY A 1 250 ? -28.534 -0.610 25.729 1.00 52.84 250 GLY A CA 1
ATOM 1873 C C . GLY A 1 250 ? -29.264 -1.525 26.709 1.00 52.84 250 GLY A C 1
ATOM 1874 O O . GLY A 1 250 ? -28.697 -1.903 27.730 1.00 52.84 250 GLY A O 1
ATOM 1875 N N . TRP A 1 251 ? -30.516 -1.863 26.410 1.00 54.31 251 TRP A N 1
ATOM 1876 C CA . TRP A 1 251 ? -31.349 -2.714 27.260 1.00 54.31 251 TRP A CA 1
ATOM 1877 C C . TRP A 1 251 ? -31.912 -3.845 26.412 1.00 54.31 251 TRP A C 1
ATOM 1879 O O . TRP A 1 251 ? -32.503 -3.588 25.363 1.00 54.31 251 TRP A O 1
ATOM 1889 N N . ALA A 1 252 ? -31.766 -5.081 26.880 1.00 52.69 252 ALA A N 1
ATOM 1890 C CA . ALA A 1 252 ? -32.495 -6.222 26.352 1.00 52.69 252 ALA A CA 1
ATOM 1891 C C . ALA A 1 252 ? -33.484 -6.702 27.423 1.00 52.69 252 ALA A C 1
ATOM 1893 O O . ALA A 1 252 ? -33.098 -7.208 28.477 1.00 52.69 252 ALA A O 1
ATOM 1894 N N . ILE A 1 253 ? -34.784 -6.531 27.169 1.00 57.53 253 ILE A N 1
ATOM 1895 C CA . ILE A 1 253 ? -35.818 -7.147 28.005 1.00 57.53 253 ILE A CA 1
ATOM 1896 C C . ILE A 1 253 ? -35.943 -8.597 27.547 1.00 57.53 253 ILE A C 1
ATOM 1898 O O . ILE A 1 253 ? -36.554 -8.876 26.521 1.00 57.53 253 ILE A O 1
ATOM 1902 N N . ASN A 1 254 ? -35.354 -9.524 28.298 1.00 49.78 254 ASN A N 1
ATOM 1903 C CA . ASN A 1 254 ? -35.437 -10.942 27.946 1.00 49.78 254 ASN A CA 1
ATOM 1904 C C . ASN A 1 254 ? -36.845 -11.518 28.113 1.00 49.78 254 ASN A C 1
ATOM 1906 O O . ASN A 1 254 ? -37.204 -12.452 27.404 1.00 49.78 254 ASN A O 1
ATOM 1910 N N . PHE A 1 255 ? -37.612 -11.037 29.096 1.00 50.66 255 PHE A N 1
ATOM 1911 C CA . PHE A 1 255 ? -38.909 -11.617 29.432 1.00 50.66 255 PHE A CA 1
ATOM 1912 C C . PHE A 1 255 ? -39.741 -10.656 30.295 1.00 50.66 255 PHE A C 1
ATOM 1914 O O . PHE A 1 255 ? -39.221 -10.001 31.195 1.00 50.66 255 PHE A O 1
ATOM 1921 N N . VAL A 1 256 ? -41.046 -10.598 30.019 1.00 58.88 256 VAL A N 1
ATOM 1922 C CA . VAL A 1 256 ? -42.061 -9.896 30.817 1.00 58.88 256 VAL A CA 1
ATOM 1923 C C . VAL A 1 256 ? -43.129 -10.914 31.204 1.00 58.88 256 VAL A C 1
ATOM 1925 O O . VAL A 1 256 ? -43.637 -11.620 30.333 1.00 58.88 256 VAL A O 1
ATOM 1928 N N . ARG A 1 257 ? -43.494 -10.989 32.491 1.00 58.03 257 ARG A N 1
ATOM 1929 C CA . ARG A 1 257 ? -44.668 -11.751 32.947 1.00 58.03 257 ARG A CA 1
ATOM 1930 C C . ARG A 1 257 ? -45.749 -10.802 33.419 1.00 58.03 257 ARG A C 1
ATOM 1932 O O . ARG A 1 257 ? -45.495 -9.957 34.274 1.00 58.03 257 ARG A O 1
ATOM 1939 N N . VAL A 1 258 ? -46.952 -10.982 32.894 1.00 60.34 258 VAL A N 1
ATOM 1940 C CA . VAL A 1 258 ? -48.152 -10.321 33.401 1.00 60.34 258 VAL A CA 1
ATOM 1941 C C . VAL A 1 258 ? -48.771 -11.247 34.440 1.00 60.34 258 VAL A C 1
ATOM 1943 O O . VAL A 1 258 ? -49.096 -12.388 34.123 1.00 60.34 258 VAL A O 1
ATOM 1946 N N . PHE A 1 259 ? -48.900 -10.773 35.678 1.00 59.38 259 PHE A N 1
ATOM 1947 C CA . PHE A 1 259 ? -49.623 -11.487 36.728 1.00 59.38 259 PHE A CA 1
ATOM 1948 C C . PHE A 1 259 ? -51.010 -10.862 36.854 1.00 59.38 259 PHE A C 1
ATOM 1950 O O . PHE A 1 259 ? -51.134 -9.710 37.270 1.00 59.38 259 PHE A O 1
ATOM 1957 N N . THR A 1 260 ? -52.052 -11.602 36.488 1.00 53.16 260 THR A N 1
ATOM 1958 C CA . THR A 1 260 ? -53.420 -11.274 36.898 1.00 53.16 260 THR A CA 1
ATOM 1959 C C . THR A 1 260 ? -53.612 -11.732 38.339 1.00 53.16 260 THR A C 1
ATOM 1961 O O . THR A 1 260 ? -52.960 -12.669 38.796 1.00 53.16 260 THR A O 1
ATOM 1964 N N . THR A 1 261 ? -54.486 -11.059 39.084 1.00 52.94 261 THR A N 1
ATOM 1965 C CA . THR A 1 261 ? -54.710 -11.241 40.531 1.00 52.94 261 THR A CA 1
ATOM 1966 C C . THR A 1 261 ? -55.131 -12.656 40.970 1.00 52.94 261 THR A C 1
ATOM 1968 O O . THR A 1 261 ? -55.352 -12.866 42.158 1.00 52.94 261 THR A O 1
ATOM 1971 N N . SER A 1 262 ? -55.210 -13.633 40.061 1.00 45.19 262 SER A N 1
ATOM 1972 C CA . SER A 1 262 ? -55.552 -15.030 40.341 1.00 45.19 262 SER A CA 1
ATOM 1973 C C . SER A 1 262 ? -54.359 -15.982 40.506 1.00 45.19 262 SER A C 1
ATOM 1975 O O . SER A 1 262 ? -54.535 -17.026 41.125 1.00 45.19 262 SER A O 1
ATOM 1977 N N . ASP A 1 263 ? -53.154 -15.655 40.023 1.00 39.62 263 ASP A N 1
ATOM 1978 C CA . ASP A 1 263 ? -52.072 -16.654 39.944 1.00 39.62 263 ASP A CA 1
ATOM 1979 C C . ASP A 1 263 ? -50.991 -16.432 41.006 1.00 39.62 263 ASP A C 1
ATOM 1981 O O . ASP A 1 263 ? -49.912 -15.878 40.771 1.00 39.62 263 ASP A O 1
ATOM 1985 N N . ALA A 1 264 ? -51.287 -16.921 42.210 1.00 36.16 264 ALA A N 1
ATOM 1986 C CA . ALA A 1 264 ? -50.314 -17.124 43.274 1.00 36.16 264 ALA A CA 1
ATOM 1987 C C . ALA A 1 264 ? -49.467 -18.383 43.003 1.00 36.16 264 ALA A C 1
ATOM 1989 O O . ALA A 1 264 ? -49.546 -19.371 43.726 1.00 36.16 264 ALA A O 1
ATOM 1990 N N . SER A 1 265 ? -48.624 -18.359 41.970 1.00 36.72 265 SER A N 1
ATOM 1991 C CA . SER A 1 265 ? -47.500 -19.296 41.889 1.00 36.72 265 SER A CA 1
ATOM 1992 C C . SER A 1 265 ? -46.295 -18.651 41.210 1.00 36.72 265 SER A C 1
ATOM 1994 O O . SER A 1 265 ? -46.309 -18.302 40.029 1.00 36.72 265 SER A O 1
ATOM 1996 N N . LEU A 1 266 ? -45.267 -18.477 42.038 1.00 44.16 266 LEU A N 1
ATOM 1997 C CA . LEU A 1 266 ? -43.915 -17.996 41.775 1.00 44.16 266 LEU A CA 1
ATOM 1998 C C . LEU A 1 266 ? -43.364 -18.442 40.408 1.00 44.16 266 LEU A C 1
ATOM 2000 O O . LEU A 1 266 ? -43.330 -19.634 40.122 1.00 44.16 266 LEU A O 1
ATOM 2004 N N . ALA A 1 267 ? -42.846 -17.505 39.604 1.00 33.59 267 ALA A N 1
ATOM 2005 C CA . ALA A 1 267 ? -41.650 -17.792 38.805 1.00 33.59 267 ALA A CA 1
ATOM 2006 C C . ALA A 1 267 ? -40.870 -16.528 38.411 1.00 33.59 267 ALA A C 1
ATOM 2008 O O . ALA A 1 267 ? -41.413 -15.427 38.298 1.00 33.59 267 ALA A O 1
ATOM 2009 N N . GLU A 1 268 ? -39.580 -16.779 38.222 1.00 28.98 268 GLU A N 1
ATOM 2010 C CA . GLU A 1 268 ? -38.416 -15.898 38.196 1.00 28.98 268 GLU A CA 1
ATOM 2011 C C . GLU A 1 268 ? -38.195 -15.179 36.860 1.00 28.98 268 GLU A C 1
ATOM 2013 O O . GLU A 1 268 ? -38.644 -15.633 35.810 1.00 28.98 268 GLU A O 1
ATOM 2018 N N . CYS A 1 269 ? -37.451 -14.067 36.900 1.00 28.06 269 CYS A N 1
ATOM 2019 C CA . CYS A 1 269 ? -37.146 -13.214 35.751 1.00 28.06 269 CYS A CA 1
ATOM 2020 C C . CYS A 1 269 ? -35.639 -13.041 35.570 1.00 28.06 269 CYS A C 1
ATOM 2022 O O . CYS A 1 269 ? -34.943 -12.628 36.492 1.00 28.06 269 CYS A O 1
ATOM 2024 N N . PHE A 1 270 ? -35.132 -13.362 34.377 1.00 29.38 270 PHE A N 1
ATOM 2025 C CA . PHE A 1 270 ? -33.707 -13.327 34.049 1.00 29.38 270 PHE A CA 1
ATOM 2026 C C . PHE A 1 270 ? -33.402 -12.200 33.059 1.00 29.38 270 PHE A C 1
ATOM 2028 O O . PHE A 1 270 ? -33.844 -12.255 31.917 1.00 29.38 270 PHE A O 1
ATOM 2035 N N . PHE A 1 271 ? -32.578 -11.225 33.446 1.00 35.56 271 PHE A N 1
ATOM 2036 C CA . PHE A 1 271 ? -32.102 -10.139 32.571 1.00 35.56 271 PHE A CA 1
ATOM 2037 C C . PHE A 1 271 ? -30.703 -10.472 32.005 1.00 35.56 271 PHE A C 1
ATOM 2039 O O . PHE A 1 271 ? -29.930 -11.180 32.662 1.00 35.56 271 PHE A O 1
ATOM 2046 N N . ARG A 1 272 ? -30.395 -10.059 30.770 1.00 38.47 272 ARG A N 1
ATOM 2047 C CA . ARG A 1 272 ? -29.097 -10.246 30.094 1.00 38.47 272 ARG A CA 1
ATOM 2048 C C . ARG A 1 272 ? -28.563 -8.871 29.748 1.00 38.47 272 ARG A C 1
ATOM 2050 O O . ARG A 1 272 ? -29.375 -8.077 29.229 1.00 38.47 272 ARG A O 1
#